Protein AF-A0A136L0U4-F1 (afdb_monomer_lite)

Secondary structure (DSSP, 8-state):
--------------------------PPPEEEEEEEE-SS-EEPSSSS--EEEEEESSTTSPPEEE-SPPBT----TTEEEEEEEEEEE-SSPPTTS-SEEEEEEEEEEEEE--SS-TTGGGT---S-EEEEEEEEEEE--SS--SS-PPEEEEEETTSPPEEE-GGGEET--PPTTEEEEEEEEEEE----S-TTS-SEEEEEEEEEEEEES--

pLDDT: mean 81.37, std 16.45, range [36.72, 97.94]

Radius of gyration: 27.9 Å; chains: 1; bounding box: 104×41×73 Å

Sequence (215 aa):
MKSVLRIVLGLAALVFVLPVAAQDGDVPNKETLILYVAPDMVDCTGVIPQTCLQIRFSPEGEWQRHPENIRNFEHVPGFNYALLVEKIQRNPIAADRASFFYQLISVLEAAPATEDSSYYDLFTPSGEFSLVHIAAETQVCQDGFTPELDCLLLTIGDAEPVPINPARITNFAYVPGSAYTLVVERENLTAGNVADVPSFIYQLIHIVSETTAGV

Foldseek 3Di:
DDDDDDDDDDPPPPPPPDPPPPPPPPPWDKDKAKKKWDQDWDFDDDPDTDTFIWIARAPPGDTDGHRDDAAPDDHDHQKIWIFTWIWTADVVQDPPDDRTGIHTLDTLDIDGDDVDSCVCVVQGDVNDKFWKKWALDFAFDPLPDPPGDTFTFIDTDPDGTDTDDPVLEPPDDDDHSKMWTFIWHKAADPPPPDPSDDRIGIYTRDTSDIGHDDD

Structure (mmCIF, N/CA/C/O backbone):
data_AF-A0A136L0U4-F1
#
_entry.id   AF-A0A136L0U4-F1
#
loop_
_atom_site.group_PDB
_atom_site.id
_atom_site.type_symbol
_atom_site.label_atom_id
_atom_site.label_alt_id
_atom_site.label_comp_id
_atom_site.label_asym_id
_atom_site.label_entity_id
_atom_site.label_seq_id
_atom_site.pdbx_PDB_ins_code
_atom_site.Cartn_x
_atom_site.Cartn_y
_atom_site.Cartn_z
_atom_site.occupancy
_atom_site.B_iso_or_equiv
_atom_site.auth_seq_id
_atom_site.auth_comp_id
_atom_site.auth_asym_id
_atom_site.auth_atom_id
_atom_site.pdbx_PDB_model_num
ATOM 1 N N . MET A 1 1 ? 79.886 19.053 48.701 1.00 42.66 1 MET A N 1
ATOM 2 C CA . MET A 1 1 ? 79.286 19.396 47.391 1.00 42.66 1 MET A CA 1
ATOM 3 C C . MET A 1 1 ? 78.882 18.105 46.688 1.00 42.66 1 MET A C 1
ATOM 5 O O . MET A 1 1 ? 79.700 17.197 46.669 1.00 42.66 1 MET A O 1
ATOM 9 N N . LYS A 1 2 ? 77.672 18.089 46.098 1.00 36.72 2 LYS A N 1
ATOM 10 C CA . LYS A 1 2 ? 77.000 17.043 45.285 1.00 36.72 2 LYS A CA 1
ATOM 11 C C . LYS A 1 2 ? 75.983 16.150 46.023 1.00 36.72 2 LYS A C 1
ATOM 13 O O . LYS A 1 2 ? 76.306 15.116 46.592 1.00 36.72 2 LYS A O 1
ATOM 18 N N . SER A 1 3 ? 74.742 16.636 45.965 1.00 41.97 3 SER A N 1
ATOM 19 C CA . SER A 1 3 ? 73.461 16.021 46.317 1.00 41.97 3 SER A CA 1
ATOM 20 C C . SER A 1 3 ? 73.145 14.772 45.493 1.00 41.97 3 SER A C 1
ATOM 22 O O . SER A 1 3 ? 73.486 14.724 44.314 1.00 41.97 3 SER A O 1
ATOM 24 N N . VAL A 1 4 ? 72.365 13.844 46.055 1.00 51.12 4 VAL A N 1
ATOM 25 C CA . VAL A 1 4 ? 71.542 12.921 45.256 1.00 51.12 4 VAL A CA 1
ATOM 26 C C . VAL A 1 4 ? 70.143 12.862 45.871 1.00 51.12 4 VAL A C 1
ATOM 28 O O . VAL A 1 4 ? 69.868 12.115 46.806 1.00 51.12 4 VAL A O 1
ATOM 31 N N . LEU A 1 5 ? 69.281 13.738 45.358 1.00 43.12 5 LEU A N 1
ATOM 32 C CA . LEU A 1 5 ? 67.851 13.816 45.636 1.00 43.12 5 LEU A CA 1
ATOM 33 C C . LEU A 1 5 ? 67.152 12.701 44.843 1.00 43.12 5 LEU A C 1
ATOM 35 O O . LEU A 1 5 ? 67.241 12.667 43.617 1.00 43.12 5 LEU A O 1
ATOM 39 N N . ARG A 1 6 ? 66.489 11.767 45.532 1.00 48.81 6 ARG A N 1
ATOM 40 C CA . ARG A 1 6 ? 65.699 10.701 44.899 1.00 48.81 6 ARG A CA 1
ATOM 41 C C . ARG A 1 6 ? 64.363 11.280 44.436 1.00 48.81 6 ARG A C 1
ATOM 43 O O . ARG A 1 6 ? 63.470 11.487 45.249 1.00 48.81 6 ARG A O 1
ATOM 50 N N . ILE A 1 7 ? 64.245 11.555 43.141 1.00 53.34 7 ILE A N 1
ATOM 51 C CA . ILE A 1 7 ? 62.987 11.948 42.503 1.00 53.34 7 ILE A CA 1
ATOM 52 C C . ILE A 1 7 ? 62.275 10.662 42.071 1.00 53.34 7 ILE A C 1
ATOM 54 O O . ILE A 1 7 ? 62.747 9.952 41.186 1.00 53.34 7 ILE A O 1
ATOM 58 N N . VAL A 1 8 ? 61.152 10.352 42.715 1.00 54.31 8 VAL A N 1
ATOM 59 C CA . VAL A 1 8 ? 60.213 9.326 42.249 1.00 54.31 8 VAL A CA 1
ATOM 60 C C . VAL A 1 8 ? 59.336 9.988 41.186 1.00 54.31 8 VAL A C 1
ATOM 62 O O . VAL A 1 8 ? 58.467 10.792 41.511 1.00 54.31 8 VAL A O 1
ATOM 65 N N . LEU A 1 9 ? 59.607 9.705 39.909 1.00 47.03 9 LEU A N 1
ATOM 66 C CA . LEU A 1 9 ? 58.739 10.099 38.797 1.00 47.03 9 LEU A CA 1
ATOM 67 C C . LEU A 1 9 ? 57.474 9.225 38.843 1.00 47.03 9 LEU A C 1
ATOM 69 O O . LEU A 1 9 ? 57.508 8.054 38.471 1.00 47.03 9 LEU A O 1
ATOM 73 N N . GLY A 1 10 ? 56.361 9.783 39.318 1.00 51.59 10 GLY A N 1
ATOM 74 C CA . GLY A 1 10 ? 55.044 9.174 39.155 1.00 51.59 10 GLY A CA 1
ATOM 75 C C . GLY A 1 10 ? 54.580 9.328 37.707 1.00 51.59 10 GLY A C 1
ATOM 76 O O . GLY A 1 10 ? 54.311 10.443 37.265 1.00 51.59 10 GLY A O 1
ATOM 77 N N . LEU A 1 11 ? 54.496 8.222 36.964 1.00 54.88 11 LEU A N 1
ATOM 78 C CA . LEU A 1 11 ? 53.826 8.177 35.664 1.00 54.88 11 LEU A CA 1
ATOM 79 C C . LEU A 1 11 ? 52.312 8.314 35.899 1.00 54.88 11 LEU A C 1
ATOM 81 O O . LEU A 1 11 ? 51.631 7.338 36.209 1.00 54.88 11 LEU A O 1
ATOM 85 N N . ALA A 1 12 ? 51.773 9.525 35.776 1.00 58.97 12 ALA A N 1
ATOM 86 C CA . ALA A 1 12 ? 50.335 9.718 35.635 1.00 58.97 12 ALA A CA 1
ATOM 87 C C . ALA A 1 12 ? 49.956 9.378 34.185 1.00 58.97 12 ALA A C 1
ATOM 89 O O . ALA A 1 12 ? 50.160 10.181 33.276 1.00 58.97 12 ALA A O 1
ATOM 90 N N . ALA A 1 13 ? 49.465 8.158 33.955 1.00 60.16 13 ALA A N 1
ATOM 91 C CA . ALA A 1 13 ? 48.902 7.765 32.669 1.00 60.16 13 ALA A CA 1
ATOM 92 C C . ALA A 1 13 ? 47.599 8.550 32.444 1.00 60.16 13 ALA A C 1
ATOM 94 O O . ALA A 1 13 ? 46.563 8.245 33.033 1.00 60.16 13 ALA A O 1
ATOM 95 N N . LEU A 1 14 ? 47.670 9.599 31.624 1.00 56.53 14 LEU A N 1
ATOM 96 C CA . LEU A 1 14 ? 46.511 10.367 31.186 1.00 56.53 14 LEU A CA 1
ATOM 97 C C . LEU A 1 14 ? 45.725 9.498 30.191 1.00 56.53 14 LEU A C 1
ATOM 99 O O . LEU A 1 14 ? 46.040 9.455 29.003 1.00 56.53 14 LEU A O 1
ATOM 103 N N . VAL A 1 15 ? 44.743 8.744 30.685 1.00 61.88 15 VAL A N 1
ATOM 104 C CA . VAL A 1 15 ? 43.803 8.005 29.836 1.00 61.88 15 VAL A CA 1
ATOM 105 C C . VAL A 1 15 ? 42.934 9.036 29.118 1.00 61.88 15 VAL A C 1
ATOM 107 O O . VAL A 1 15 ? 41.982 9.568 29.683 1.00 61.88 15 VAL A O 1
ATOM 110 N N . PHE A 1 16 ? 43.301 9.361 27.878 1.00 57.06 16 PHE A N 1
ATOM 111 C CA . PHE A 1 16 ? 42.462 10.137 26.973 1.00 57.06 16 PHE A CA 1
ATOM 112 C C . PHE A 1 16 ? 41.278 9.250 26.579 1.00 57.06 16 PHE A C 1
ATOM 114 O O . PHE A 1 16 ? 41.379 8.409 25.687 1.00 57.06 16 PHE A O 1
ATOM 121 N N . VAL A 1 17 ? 40.164 9.389 27.296 1.00 63.19 17 VAL A N 1
ATOM 122 C CA . VAL A 1 17 ? 38.885 8.815 26.878 1.00 63.19 17 VAL A CA 1
ATOM 123 C C . VAL A 1 17 ? 38.454 9.611 25.649 1.00 63.19 17 VAL A C 1
ATOM 125 O O . VAL A 1 17 ? 37.947 10.724 25.771 1.00 63.19 17 VAL A O 1
ATOM 128 N N . LEU A 1 18 ? 38.738 9.087 24.455 1.00 57.59 18 LEU A N 1
ATOM 129 C CA . LEU A 1 18 ? 38.170 9.630 23.226 1.00 57.59 18 LEU A CA 1
ATOM 130 C C . LEU A 1 18 ? 36.645 9.513 23.349 1.00 57.59 18 LEU A C 1
ATOM 132 O O . LEU A 1 18 ? 36.160 8.403 23.594 1.00 57.59 18 LEU A O 1
ATOM 136 N N . PRO A 1 19 ? 35.877 10.605 23.202 1.00 56.16 19 PRO A N 1
ATOM 137 C CA . PRO A 1 19 ? 34.446 10.468 23.030 1.00 56.16 19 PRO A CA 1
ATOM 138 C C . PRO A 1 19 ? 34.242 9.688 21.732 1.00 56.16 19 PRO A C 1
ATOM 140 O O . PRO A 1 19 ? 34.567 10.166 20.644 1.00 56.16 19 PRO A O 1
ATOM 143 N N . VAL A 1 20 ? 33.757 8.453 21.853 1.00 61.38 20 VAL A N 1
ATOM 144 C CA . VAL A 1 20 ? 33.175 7.741 20.722 1.00 61.38 20 VAL A CA 1
ATOM 145 C C . VAL A 1 20 ? 31.968 8.580 20.331 1.00 61.38 20 VAL A C 1
ATOM 147 O O . VAL A 1 20 ? 30.966 8.590 21.041 1.00 61.38 20 VAL A O 1
ATOM 150 N N . ALA A 1 21 ? 32.095 9.354 19.253 1.00 58.88 21 ALA A N 1
ATOM 151 C CA . ALA A 1 21 ? 30.932 9.905 18.589 1.00 58.88 21 ALA A CA 1
ATOM 152 C C . ALA A 1 21 ? 30.072 8.700 18.208 1.00 58.88 21 ALA A C 1
ATOM 154 O O . ALA A 1 21 ? 30.489 7.873 17.392 1.00 58.88 21 ALA A O 1
ATOM 155 N N . ALA A 1 22 ? 28.926 8.555 18.871 1.00 56.97 22 ALA A N 1
ATOM 156 C CA . ALA A 1 22 ? 27.878 7.680 18.391 1.00 56.97 22 ALA A CA 1
ATOM 157 C C . ALA A 1 22 ? 27.604 8.125 16.952 1.00 56.97 22 ALA A C 1
ATOM 159 O O . ALA A 1 22 ? 27.234 9.273 16.714 1.00 56.97 22 ALA A O 1
ATOM 160 N N . GLN A 1 23 ? 27.916 7.262 15.987 1.00 44.50 23 GLN A N 1
ATOM 161 C CA . GLN A 1 23 ? 27.408 7.443 14.640 1.00 44.50 23 GLN A CA 1
ATOM 162 C C . GLN A 1 23 ? 25.910 7.216 14.789 1.00 44.50 23 GLN A C 1
ATOM 164 O O . GLN A 1 23 ? 25.492 6.071 14.964 1.00 44.50 23 GLN A O 1
ATOM 169 N N . ASP A 1 24 ? 25.136 8.303 14.842 1.00 48.31 24 ASP A N 1
ATOM 170 C CA . ASP A 1 24 ? 23.698 8.227 14.617 1.00 48.31 24 ASP A CA 1
ATOM 171 C C . ASP A 1 24 ? 23.536 7.429 13.329 1.00 48.31 24 ASP A C 1
ATOM 173 O O . ASP A 1 24 ? 24.045 7.814 12.272 1.00 48.31 24 ASP A O 1
ATOM 177 N N . GLY A 1 25 ? 22.962 6.235 13.461 1.00 48.00 25 GLY A N 1
ATOM 178 C CA . GLY A 1 25 ? 22.690 5.385 12.323 1.00 48.00 25 GLY A CA 1
ATOM 179 C C . GLY A 1 25 ? 21.801 6.179 11.385 1.00 48.00 25 GLY A C 1
ATOM 180 O O . GLY A 1 25 ? 20.691 6.539 11.759 1.00 48.00 25 GLY A O 1
ATOM 181 N N . ASP A 1 26 ? 22.326 6.482 10.203 1.00 53.41 26 ASP A N 1
ATOM 182 C CA . ASP A 1 26 ? 21.611 7.106 9.098 1.00 53.41 26 ASP A CA 1
ATOM 183 C C . ASP A 1 26 ? 20.423 6.196 8.753 1.00 53.41 26 ASP A C 1
ATOM 185 O O . ASP A 1 26 ? 20.572 5.195 8.044 1.00 53.41 26 ASP A O 1
ATOM 189 N N . VAL A 1 27 ? 19.266 6.450 9.375 1.00 56.78 27 VAL A N 1
ATOM 190 C CA . VAL A 1 27 ? 18.033 5.724 9.077 1.00 56.78 27 VAL A CA 1
ATOM 191 C C . VAL A 1 27 ? 17.719 6.063 7.626 1.00 56.78 27 VAL A C 1
ATOM 193 O O . VAL A 1 27 ? 17.532 7.243 7.321 1.00 56.78 27 VAL A O 1
ATOM 196 N N . PRO A 1 28 ? 17.691 5.078 6.709 1.00 59.03 28 PRO A N 1
ATOM 197 C CA . PRO A 1 28 ? 17.406 5.360 5.314 1.00 59.03 28 PRO A CA 1
ATOM 198 C C . PRO A 1 28 ? 16.077 6.100 5.241 1.00 59.03 28 PRO A C 1
ATOM 200 O O . PRO A 1 28 ? 15.073 5.594 5.744 1.00 59.03 28 PRO A O 1
ATOM 203 N N . ASN A 1 29 ? 16.075 7.288 4.634 1.00 67.75 29 ASN A N 1
ATOM 204 C CA . ASN A 1 29 ? 14.830 7.975 4.330 1.00 67.75 29 ASN A CA 1
ATOM 205 C C . ASN A 1 29 ? 13.980 7.027 3.469 1.00 67.75 29 ASN A C 1
ATOM 207 O O . ASN A 1 29 ? 14.427 6.571 2.408 1.00 67.75 29 ASN A O 1
ATOM 211 N N . LYS A 1 30 ? 12.812 6.673 3.997 1.00 82.06 30 LYS A N 1
ATOM 212 C CA . LYS A 1 30 ? 11.876 5.706 3.439 1.00 82.06 30 LYS A CA 1
ATOM 213 C C . LYS A 1 30 ? 10.607 6.453 3.082 1.00 82.06 30 LYS A C 1
ATOM 215 O O . LYS A 1 30 ? 9.990 7.090 3.930 1.00 82.06 30 LYS A O 1
ATOM 220 N N . GLU A 1 31 ? 10.233 6.365 1.818 1.00 89.69 31 GLU A N 1
ATOM 221 C CA . GLU A 1 31 ? 9.023 6.982 1.285 1.00 89.69 31 GLU A CA 1
ATOM 222 C C . GLU A 1 31 ? 8.113 5.872 0.760 1.00 89.69 31 GLU A C 1
ATOM 224 O O . GLU A 1 31 ? 8.542 5.053 -0.054 1.00 89.69 31 GLU A O 1
ATOM 229 N N . THR A 1 32 ? 6.867 5.826 1.229 1.00 91.31 32 THR A N 1
ATOM 230 C CA . THR A 1 32 ? 5.862 4.887 0.712 1.00 91.31 32 THR A CA 1
ATOM 231 C C . THR A 1 32 ? 5.065 5.560 -0.398 1.00 91.31 32 THR A C 1
ATOM 233 O O . THR A 1 32 ? 4.588 6.676 -0.216 1.00 91.31 32 THR A O 1
ATOM 236 N N . LEU A 1 33 ? 4.908 4.891 -1.540 1.00 92.19 33 LEU A N 1
ATOM 237 C CA . LEU A 1 33 ? 4.179 5.410 -2.703 1.00 92.19 33 LEU A CA 1
ATOM 238 C C . LEU A 1 33 ? 3.473 4.290 -3.474 1.00 92.19 33 LEU A C 1
ATOM 240 O O . LEU A 1 33 ? 3.838 3.118 -3.355 1.00 92.19 33 LEU A O 1
ATOM 244 N N . ILE A 1 34 ? 2.476 4.660 -4.280 1.00 92.19 34 ILE A N 1
ATOM 245 C CA . ILE A 1 34 ? 1.852 3.749 -5.245 1.00 92.19 34 ILE A CA 1
ATOM 246 C C . ILE A 1 34 ? 2.599 3.862 -6.569 1.00 92.19 34 ILE A C 1
ATOM 248 O O . ILE A 1 34 ? 2.781 4.953 -7.110 1.00 92.19 34 ILE A O 1
ATOM 252 N N . LEU A 1 35 ? 3.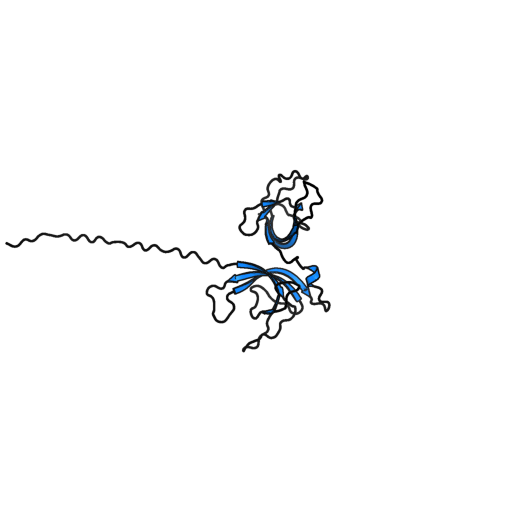037 2.718 -7.084 1.00 93.94 35 LEU A N 1
ATOM 253 C CA . LEU A 1 35 ? 3.704 2.597 -8.365 1.00 93.94 35 LEU A CA 1
ATOM 254 C C . LEU A 1 35 ? 2.852 1.755 -9.307 1.00 93.94 35 LEU A C 1
ATOM 256 O O . LEU A 1 35 ? 2.502 0.616 -9.000 1.00 93.94 35 LEU A O 1
ATOM 260 N N . TYR A 1 36 ? 2.541 2.309 -10.470 1.00 93.50 36 TYR A N 1
ATOM 261 C CA . TYR A 1 36 ? 1.794 1.608 -11.505 1.00 93.50 36 TYR A CA 1
ATOM 262 C C . TYR A 1 36 ? 2.768 0.942 -12.468 1.00 93.50 36 TYR A C 1
ATOM 264 O O . TYR A 1 36 ? 3.727 1.590 -12.886 1.00 93.50 36 TYR A O 1
ATOM 272 N N . VAL A 1 37 ? 2.530 -0.324 -12.818 1.00 95.00 37 VAL A N 1
ATOM 273 C CA . VAL A 1 37 ? 3.389 -1.101 -13.727 1.00 95.00 37 VAL A CA 1
ATOM 274 C C . VAL A 1 37 ? 2.572 -1.602 -14.910 1.00 95.00 37 VAL A C 1
ATOM 276 O O . VAL A 1 37 ? 1.513 -2.201 -14.720 1.00 95.00 37 VAL A O 1
ATOM 279 N N . ALA A 1 38 ? 3.071 -1.345 -16.119 1.00 94.12 38 ALA A N 1
ATOM 280 C CA . ALA A 1 38 ? 2.407 -1.715 -17.365 1.00 94.12 38 ALA A CA 1
ATOM 281 C C . ALA A 1 38 ? 2.494 -3.235 -17.642 1.00 94.12 38 ALA A C 1
ATOM 283 O O . ALA A 1 38 ? 3.342 -3.929 -17.066 1.00 94.12 38 ALA A O 1
ATOM 284 N N . PRO A 1 39 ? 1.672 -3.760 -18.569 1.00 93.56 39 PRO A N 1
ATOM 285 C CA . PRO A 1 39 ? 1.589 -5.192 -18.828 1.00 93.56 39 PRO A CA 1
ATOM 286 C C . PRO A 1 39 ? 2.756 -5.736 -19.635 1.00 93.56 39 PRO A C 1
ATOM 288 O O . PRO A 1 39 ? 3.099 -6.908 -19.490 1.00 93.56 39 PRO A O 1
ATOM 291 N N . ASP A 1 40 ? 3.395 -4.880 -20.426 1.00 92.94 40 ASP A N 1
ATOM 292 C CA . ASP A 1 40 ? 4.532 -5.241 -21.253 1.00 92.94 40 ASP A CA 1
ATOM 293 C C . ASP A 1 40 ? 5.804 -4.563 -20.751 1.00 92.94 40 ASP A C 1
ATOM 295 O O . ASP A 1 40 ? 5.817 -3.385 -20.371 1.00 92.94 40 ASP A O 1
ATOM 299 N N . MET A 1 41 ? 6.903 -5.311 -20.798 1.00 93.81 41 MET A N 1
ATOM 300 C CA . MET A 1 41 ? 8.241 -4.748 -20.666 1.00 93.81 41 MET A CA 1
ATOM 301 C C . MET A 1 41 ? 8.704 -4.208 -22.024 1.00 93.81 41 MET A C 1
ATOM 303 O O . MET A 1 41 ? 8.346 -4.743 -23.071 1.00 93.81 41 MET A O 1
ATOM 307 N N . VAL A 1 42 ? 9.534 -3.168 -22.016 1.00 94.12 42 VAL A N 1
ATOM 308 C CA . VAL A 1 42 ? 10.078 -2.548 -23.240 1.00 94.12 42 VAL A CA 1
ATOM 309 C C . VAL A 1 42 ? 11.589 -2.612 -23.254 1.00 94.12 42 VAL A C 1
ATOM 311 O O . VAL A 1 42 ? 12.209 -2.689 -22.200 1.00 94.12 42 VAL A O 1
ATOM 314 N N . ASP A 1 43 ? 12.209 -2.504 -24.424 1.00 93.81 43 ASP A N 1
ATOM 315 C CA . ASP A 1 43 ? 13.663 -2.387 -24.494 1.00 93.81 43 ASP A CA 1
ATOM 316 C C . ASP A 1 43 ? 14.155 -1.166 -23.699 1.00 93.81 43 ASP A C 1
ATOM 318 O O . ASP A 1 43 ? 13.669 -0.034 -23.853 1.00 93.81 43 ASP A O 1
ATOM 322 N N . CYS A 1 44 ? 15.133 -1.400 -22.824 1.00 88.31 44 CYS A N 1
ATOM 323 C CA . CYS A 1 44 ? 15.814 -0.333 -22.108 1.00 88.31 44 CYS A CA 1
ATOM 324 C C . CYS A 1 44 ? 16.727 0.470 -23.039 1.00 88.31 44 CYS A C 1
ATOM 326 O O . CYS A 1 44 ? 17.310 -0.046 -23.991 1.00 88.31 44 CYS A O 1
ATOM 328 N N . THR A 1 45 ? 16.960 1.733 -22.689 1.00 83.00 45 THR A N 1
ATOM 329 C CA . THR A 1 45 ? 18.051 2.518 -23.274 1.00 83.00 45 THR A CA 1
ATOM 330 C C . THR A 1 45 ? 19.369 2.160 -22.587 1.00 83.00 45 THR A C 1
ATOM 332 O O . THR A 1 45 ? 19.462 2.262 -21.365 1.00 83.00 45 THR A O 1
ATOM 335 N N . GLY A 1 46 ? 20.405 1.788 -23.338 1.00 76.62 46 GLY A N 1
ATOM 336 C CA . GLY A 1 46 ? 21.722 1.507 -22.766 1.00 76.62 46 GLY A CA 1
ATOM 337 C C . GLY A 1 46 ? 22.632 0.710 -23.693 1.00 76.62 46 GLY A C 1
ATOM 338 O O . GLY A 1 46 ? 22.275 0.396 -24.823 1.00 76.62 46 GLY A O 1
ATOM 339 N N . VAL A 1 47 ? 23.831 0.394 -23.198 1.00 72.44 47 VAL A N 1
ATOM 340 C CA . VAL A 1 47 ? 24.836 -0.390 -23.943 1.00 72.44 47 VAL A CA 1
ATOM 341 C C . VAL A 1 47 ? 24.531 -1.890 -23.890 1.00 72.44 47 VAL A C 1
ATOM 343 O O . VAL A 1 47 ? 24.906 -2.629 -24.796 1.00 72.44 47 VAL A O 1
ATOM 346 N N . ILE A 1 48 ? 23.850 -2.343 -22.834 1.00 80.25 48 ILE A N 1
ATOM 347 C CA . ILE A 1 48 ? 23.520 -3.753 -22.620 1.00 80.25 48 ILE A CA 1
ATOM 348 C C . ILE A 1 48 ? 22.058 -3.988 -23.022 1.00 80.25 48 ILE A C 1
ATOM 350 O O . ILE A 1 48 ? 21.183 -3.344 -22.433 1.00 80.25 48 ILE A O 1
ATOM 354 N N . PRO A 1 49 ? 21.785 -4.903 -23.976 1.00 85.19 49 PRO A N 1
ATOM 355 C CA . PRO A 1 49 ? 20.426 -5.317 -24.310 1.00 85.19 49 PRO A CA 1
ATOM 356 C C . PRO A 1 49 ? 19.726 -5.922 -23.091 1.00 85.19 49 PRO A C 1
ATOM 358 O O . PRO A 1 49 ? 20.211 -6.896 -22.515 1.00 85.19 49 PRO A O 1
ATOM 361 N N . GLN A 1 50 ? 18.603 -5.328 -22.697 1.00 90.88 50 GLN A N 1
ATOM 362 C CA . GLN A 1 50 ? 17.762 -5.781 -21.590 1.00 90.88 50 GLN A CA 1
ATOM 363 C C . GLN A 1 50 ? 16.359 -5.163 -21.713 1.00 90.88 50 GLN A C 1
ATOM 365 O O . GLN A 1 50 ? 16.192 -4.117 -22.348 1.00 90.88 50 GLN A O 1
ATOM 370 N N . THR A 1 51 ? 15.374 -5.778 -21.063 1.00 93.12 51 THR A N 1
ATOM 371 C CA . THR A 1 51 ? 14.002 -5.269 -20.971 1.00 93.12 51 THR A CA 1
ATOM 372 C C . THR A 1 51 ? 13.774 -4.530 -19.650 1.00 93.12 51 THR A C 1
ATOM 374 O O . THR A 1 51 ? 14.196 -4.982 -18.590 1.00 93.12 51 THR A O 1
ATOM 377 N N . CYS A 1 52 ? 13.089 -3.394 -19.723 1.00 94.62 52 CYS A N 1
ATOM 378 C CA . CYS A 1 52 ? 12.732 -2.495 -18.632 1.00 94.62 52 CYS A CA 1
ATOM 379 C C . CYS A 1 52 ? 11.268 -2.686 -18.257 1.00 94.62 52 CYS A C 1
ATOM 381 O O . CYS A 1 52 ? 10.410 -2.816 -19.136 1.00 94.62 52 CYS A O 1
ATOM 383 N N . LEU A 1 53 ? 10.969 -2.566 -16.964 1.00 96.50 53 LEU A N 1
ATOM 384 C CA . LEU A 1 53 ? 9.604 -2.283 -16.539 1.00 96.50 53 LEU A CA 1
ATOM 385 C C . LEU A 1 53 ? 9.186 -0.909 -17.075 1.00 96.50 53 LEU A C 1
ATOM 387 O O . LEU A 1 53 ? 10.008 -0.001 -17.218 1.00 96.50 53 LEU A O 1
ATOM 391 N N . GLN A 1 54 ? 7.899 -0.746 -17.345 1.00 95.44 54 GLN A N 1
ATOM 392 C CA . GLN A 1 54 ? 7.300 0.561 -17.577 1.00 95.44 54 GLN A CA 1
ATOM 393 C C . GLN A 1 54 ? 6.542 0.942 -16.314 1.00 95.44 54 GLN A C 1
ATOM 395 O O . GLN A 1 54 ? 5.654 0.201 -15.895 1.00 95.44 54 GLN A O 1
ATOM 400 N N . ILE A 1 55 ? 6.923 2.059 -15.698 1.00 95.62 55 ILE A N 1
ATOM 401 C CA . ILE A 1 55 ? 6.345 2.531 -14.440 1.00 95.62 55 ILE A CA 1
ATOM 402 C C . ILE A 1 55 ? 5.783 3.941 -14.580 1.00 95.62 55 ILE A C 1
ATOM 404 O O . ILE A 1 55 ? 6.287 4.735 -15.372 1.00 95.62 55 ILE A O 1
ATOM 408 N N . ARG A 1 56 ? 4.789 4.283 -13.769 1.00 93.38 56 ARG A N 1
ATOM 409 C CA . ARG A 1 56 ? 4.326 5.665 -13.586 1.00 93.38 56 ARG A CA 1
ATOM 410 C C . ARG A 1 56 ? 3.856 5.880 -12.153 1.00 93.38 56 ARG A C 1
ATOM 412 O O . ARG A 1 56 ? 3.547 4.925 -11.443 1.00 93.38 56 ARG A O 1
ATOM 419 N N . PHE A 1 57 ? 3.821 7.139 -11.737 1.00 91.06 57 PHE A N 1
ATOM 420 C CA . PHE A 1 57 ? 3.546 7.536 -10.350 1.00 91.06 57 PHE A CA 1
ATOM 421 C C . PHE A 1 57 ? 2.099 7.984 -10.116 1.00 91.06 57 PHE A C 1
ATOM 423 O O . PHE A 1 57 ? 1.692 8.195 -8.981 1.00 91.06 57 PHE A O 1
ATOM 430 N N . SER A 1 58 ? 1.316 8.125 -11.184 1.00 87.19 58 SER A N 1
ATOM 431 C CA . SER A 1 58 ? -0.110 8.434 -11.128 1.00 87.19 58 SER A CA 1
ATOM 432 C C . SER A 1 58 ? -0.847 7.764 -12.295 1.00 87.19 58 SER A C 1
ATOM 434 O O . SER A 1 58 ? -0.212 7.460 -13.312 1.00 87.19 58 SER A O 1
ATOM 436 N N . PRO A 1 59 ? -2.172 7.557 -12.189 1.00 82.50 59 PRO A N 1
ATOM 437 C CA . PRO A 1 59 ? -2.995 7.008 -13.272 1.00 82.50 59 PRO A CA 1
ATOM 438 C C . PRO A 1 59 ? -2.995 7.841 -14.557 1.00 82.50 59 PRO A C 1
ATOM 440 O O . PRO A 1 59 ? -3.164 7.293 -15.639 1.00 82.50 59 PRO A O 1
ATOM 443 N N . GLU A 1 60 ? -2.736 9.142 -14.454 1.00 83.50 60 GLU A N 1
ATOM 444 C CA . GLU A 1 60 ? -2.628 10.057 -15.602 1.00 83.50 60 GLU A CA 1
ATOM 445 C C . GLU A 1 60 ? -1.173 10.422 -15.929 1.00 83.5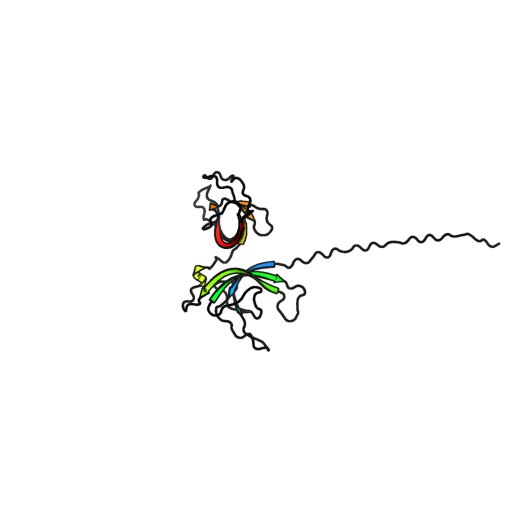0 60 GLU A C 1
ATOM 447 O O . GLU A 1 60 ? -0.893 11.298 -16.744 1.00 83.50 60 GLU A O 1
ATOM 452 N N . GLY A 1 61 ? -0.217 9.795 -15.241 1.00 87.00 61 GLY A N 1
ATOM 453 C CA . GLY A 1 61 ? 1.200 10.070 -15.407 1.00 87.00 61 GLY A CA 1
ATOM 454 C C . GLY A 1 61 ? 1.779 9.427 -16.663 1.00 87.00 61 GLY A C 1
ATOM 455 O O . GLY A 1 61 ? 1.333 8.372 -17.118 1.00 87.00 61 GLY A O 1
ATOM 456 N N . GLU A 1 62 ? 2.847 10.035 -17.171 1.00 91.69 62 GLU A N 1
ATOM 457 C CA . GLU A 1 62 ? 3.629 9.494 -18.281 1.00 91.69 62 GLU A CA 1
ATOM 458 C C . GLU A 1 62 ? 4.375 8.217 -17.873 1.00 91.69 62 GLU A C 1
ATOM 460 O O . GLU A 1 62 ? 4.984 8.146 -16.797 1.00 91.69 62 GLU A O 1
ATOM 465 N N . TRP A 1 63 ? 4.378 7.227 -18.767 1.00 93.06 63 TRP A N 1
ATOM 466 C CA . TRP A 1 63 ? 5.149 5.999 -18.593 1.00 93.06 63 TRP A CA 1
ATOM 467 C C . TRP A 1 63 ? 6.653 6.269 -18.676 1.00 93.06 63 TRP A C 1
ATOM 469 O O . TRP A 1 63 ? 7.159 6.906 -19.601 1.00 93.06 63 TRP A O 1
ATOM 479 N N . GLN A 1 64 ? 7.390 5.721 -17.717 1.00 94.19 64 GLN A N 1
ATOM 480 C CA . GLN A 1 64 ? 8.838 5.824 -17.610 1.00 94.19 64 GLN A CA 1
ATOM 481 C C . GLN A 1 64 ? 9.459 4.433 -17.665 1.00 94.19 64 GLN A C 1
ATOM 483 O O . GLN A 1 64 ? 8.960 3.486 -17.060 1.00 94.19 64 GLN A O 1
ATOM 488 N N . ARG A 1 65 ? 10.590 4.304 -18.362 1.00 93.75 65 ARG A N 1
ATOM 489 C CA . ARG A 1 65 ? 11.372 3.063 -18.347 1.00 93.75 65 ARG A CA 1
ATOM 490 C C . ARG A 1 65 ? 12.097 2.945 -17.010 1.00 93.75 65 ARG A C 1
ATOM 492 O O . ARG A 1 65 ? 12.882 3.825 -16.663 1.00 93.75 65 ARG A O 1
ATOM 499 N N . HIS A 1 66 ? 11.875 1.848 -16.300 1.00 94.19 66 HIS A N 1
ATOM 500 C CA . HIS A 1 66 ? 12.571 1.505 -15.069 1.00 94.19 66 HIS A CA 1
ATOM 501 C C . HIS A 1 66 ? 13.514 0.317 -15.316 1.00 94.19 66 HIS A C 1
ATOM 503 O O . HIS A 1 66 ? 13.038 -0.796 -15.551 1.00 94.19 66 HIS A O 1
ATOM 509 N N . PRO A 1 67 ? 14.843 0.543 -15.310 1.00 90.88 67 PRO A N 1
ATOM 510 C CA . PRO A 1 67 ? 15.817 -0.503 -15.632 1.00 90.88 67 PRO A CA 1
ATOM 511 C C . PRO A 1 67 ? 16.014 -1.553 -14.540 1.00 90.88 67 PRO A C 1
ATOM 513 O O . PRO A 1 67 ? 16.444 -2.664 -14.832 1.00 90.88 67 PRO A O 1
ATOM 516 N N . GLU A 1 68 ? 15.758 -1.204 -13.280 1.00 90.44 68 GLU A N 1
ATOM 517 C CA . GLU A 1 68 ? 15.886 -2.143 -12.165 1.00 90.44 68 GLU A CA 1
ATOM 518 C C . GLU A 1 68 ? 14.558 -2.877 -11.942 1.00 90.44 68 GLU A C 1
ATOM 520 O O . GLU A 1 68 ? 13.486 -2.341 -12.209 1.00 90.44 68 GLU A O 1
ATOM 525 N N . ASN A 1 69 ? 14.609 -4.115 -11.445 1.00 93.31 69 ASN A N 1
ATOM 526 C CA . ASN A 1 69 ? 13.393 -4.762 -10.961 1.00 93.31 69 ASN A CA 1
ATOM 527 C C . ASN A 1 69 ? 12.987 -4.169 -9.601 1.00 93.31 69 ASN A C 1
ATOM 529 O O . ASN A 1 69 ? 13.842 -3.781 -8.798 1.00 93.31 69 ASN A O 1
ATOM 533 N N . ILE A 1 70 ? 11.690 -4.178 -9.307 1.00 97.69 70 ILE A N 1
ATOM 534 C CA . ILE A 1 70 ? 11.171 -3.870 -7.973 1.00 97.69 70 ILE A CA 1
ATOM 535 C C . ILE A 1 70 ? 11.455 -5.085 -7.078 1.00 97.69 70 ILE A C 1
ATOM 537 O O . ILE A 1 70 ? 11.128 -6.222 -7.422 1.00 97.69 70 ILE A O 1
ATOM 541 N N . ARG A 1 71 ? 12.107 -4.889 -5.925 1.00 97.38 71 ARG A N 1
ATOM 542 C CA . ARG A 1 71 ? 12.459 -6.017 -5.044 1.00 97.38 71 ARG A CA 1
ATOM 543 C C . ARG A 1 71 ? 11.200 -6.698 -4.518 1.00 97.38 71 ARG A C 1
ATOM 545 O O . ARG A 1 71 ? 10.265 -6.013 -4.119 1.00 97.38 71 ARG A O 1
ATOM 552 N N . ASN A 1 72 ? 11.226 -8.028 -4.450 1.00 97.56 72 ASN A N 1
ATOM 553 C CA . ASN A 1 72 ? 10.099 -8.883 -4.052 1.00 97.56 72 ASN A CA 1
ATOM 554 C C . ASN A 1 72 ? 8.877 -8.810 -4.986 1.00 97.56 72 ASN A C 1
ATOM 556 O O . ASN A 1 72 ? 7.820 -9.313 -4.626 1.00 97.56 72 ASN A O 1
ATOM 560 N N . PHE A 1 73 ? 9.019 -8.216 -6.172 1.00 97.81 73 PHE A N 1
ATOM 561 C CA . PHE A 1 73 ? 7.993 -8.215 -7.207 1.00 97.81 73 PHE A CA 1
ATOM 562 C C . PHE A 1 73 ? 8.424 -9.095 -8.384 1.00 97.81 73 PHE A C 1
ATOM 564 O O . PHE A 1 73 ? 9.555 -9.000 -8.873 1.00 97.81 73 PHE A O 1
ATOM 571 N N . GLU A 1 74 ? 7.504 -9.943 -8.833 1.00 96.56 74 GLU A N 1
ATOM 572 C CA . GLU A 1 74 ? 7.636 -10.758 -10.035 1.00 96.56 74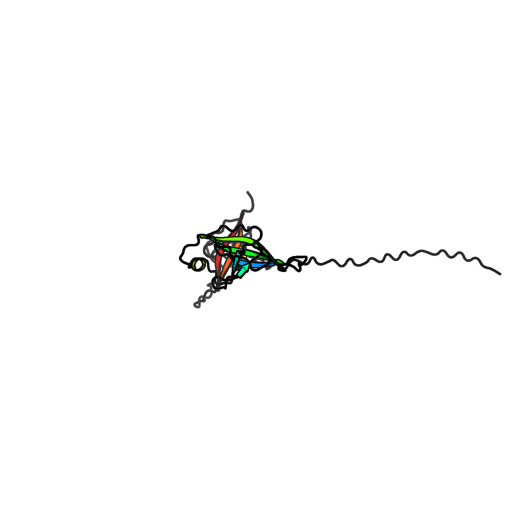 GLU A CA 1
ATOM 573 C C . GLU A 1 74 ? 6.578 -10.298 -11.039 1.00 96.56 74 GLU A C 1
ATOM 575 O O . GLU A 1 74 ? 5.377 -10.399 -10.786 1.00 96.56 74 GLU A O 1
ATOM 580 N N . HIS A 1 75 ? 7.033 -9.736 -12.158 1.00 96.00 75 HIS A N 1
ATOM 581 C CA . HIS A 1 75 ? 6.148 -9.262 -13.218 1.00 96.00 75 HIS A CA 1
ATOM 582 C C . HIS A 1 75 ? 5.630 -10.442 -14.039 1.00 96.00 75 HIS A C 1
ATOM 584 O O . HIS A 1 75 ? 6.416 -11.272 -14.500 1.00 96.00 75 HIS A O 1
ATOM 590 N N . VAL A 1 76 ? 4.314 -10.494 -14.242 1.00 95.81 76 VAL A N 1
ATOM 591 C CA . VAL A 1 76 ? 3.682 -11.430 -15.173 1.00 95.81 76 VAL A CA 1
ATOM 592 C C . VAL A 1 76 ? 3.262 -10.648 -16.420 1.00 95.81 76 VAL A C 1
ATOM 594 O O . VAL A 1 76 ? 2.443 -9.732 -16.310 1.00 95.81 76 VAL A O 1
ATOM 597 N N . PRO A 1 77 ? 3.786 -10.994 -17.611 1.00 94.06 77 PRO A N 1
ATOM 598 C CA . PRO A 1 77 ? 3.390 -10.345 -18.853 1.00 94.06 77 PRO A CA 1
ATOM 599 C C . PRO A 1 77 ? 1.879 -10.388 -19.080 1.00 94.06 77 PRO A C 1
ATOM 601 O O . PRO A 1 77 ? 1.227 -11.401 -18.816 1.00 94.06 77 PRO A O 1
ATOM 604 N N . GLY A 1 78 ? 1.333 -9.291 -19.600 1.00 93.31 78 GLY A N 1
ATOM 605 C CA . GLY A 1 78 ? -0.099 -9.159 -19.852 1.00 93.31 78 GLY A CA 1
ATOM 606 C C . GLY A 1 78 ? -0.922 -8.738 -18.633 1.00 93.31 78 GLY A C 1
ATOM 607 O O . GLY A 1 78 ? -2.143 -8.812 -18.712 1.00 93.31 78 GLY A O 1
ATOM 608 N N . PHE A 1 79 ? -0.304 -8.293 -17.532 1.00 93.12 79 PHE A N 1
ATOM 609 C CA . PHE A 1 79 ? -1.009 -7.764 -16.357 1.00 93.12 79 PHE A CA 1
ATOM 610 C C . PHE A 1 79 ? -0.628 -6.319 -16.041 1.00 93.12 79 PHE A C 1
ATOM 612 O O . PHE A 1 79 ? 0.548 -5.983 -15.934 1.00 93.12 79 PHE A O 1
ATOM 619 N N . ASN A 1 80 ? -1.631 -5.473 -15.825 1.00 91.62 80 ASN A N 1
ATOM 620 C CA . ASN A 1 80 ? -1.428 -4.165 -15.218 1.00 91.62 80 ASN A CA 1
ATOM 621 C C . ASN A 1 80 ? -1.390 -4.303 -13.699 1.00 91.62 80 ASN A C 1
ATOM 623 O O . ASN A 1 80 ? -2.168 -5.067 -13.125 1.00 91.62 80 ASN A O 1
ATOM 627 N N . TYR A 1 81 ? -0.537 -3.511 -13.054 1.00 93.31 81 TYR A N 1
ATOM 628 C CA . TYR A 1 81 ? -0.414 -3.505 -11.600 1.00 93.31 81 TYR A CA 1
ATOM 629 C C . TYR A 1 81 ? -0.555 -2.105 -11.012 1.00 93.31 81 TYR A C 1
ATOM 631 O O . TYR A 1 81 ? -0.104 -1.121 -11.609 1.00 93.31 81 TYR A O 1
ATOM 639 N N . ALA A 1 82 ? -1.105 -2.054 -9.800 1.00 92.94 82 ALA A N 1
ATOM 640 C CA . ALA A 1 82 ? -0.902 -0.984 -8.834 1.00 92.94 82 ALA A CA 1
ATOM 641 C C . ALA A 1 82 ? -0.202 -1.581 -7.605 1.00 92.94 82 ALA A C 1
ATOM 643 O O . ALA A 1 82 ? -0.711 -2.499 -6.958 1.00 92.94 82 ALA A O 1
ATOM 644 N N . LEU A 1 83 ? 1.002 -1.099 -7.308 1.00 95.06 83 LEU A N 1
ATOM 645 C CA . LEU A 1 83 ? 1.869 -1.645 -6.269 1.00 95.06 83 LEU A CA 1
ATOM 646 C C . LEU A 1 83 ? 2.065 -0.617 -5.165 1.00 95.06 83 LEU A C 1
ATOM 648 O O . LEU A 1 83 ? 2.474 0.507 -5.440 1.00 95.06 83 LEU A O 1
ATOM 652 N N . LEU A 1 84 ? 1.865 -1.016 -3.914 1.00 95.00 84 LEU A N 1
ATOM 653 C CA . LEU A 1 84 ? 2.367 -0.265 -2.773 1.00 95.00 84 LEU A CA 1
ATOM 654 C C . LEU A 1 84 ? 3.842 -0.618 -2.591 1.00 95.00 84 LEU A C 1
ATOM 656 O O . LEU A 1 84 ? 4.180 -1.784 -2.355 1.00 95.00 84 LEU A O 1
ATOM 660 N N . VAL A 1 85 ? 4.721 0.374 -2.704 1.00 95.94 85 VAL A N 1
ATOM 661 C CA . VAL A 1 85 ? 6.170 0.178 -2.607 1.00 95.94 85 VAL A CA 1
ATOM 662 C C . VAL A 1 85 ? 6.794 1.115 -1.583 1.00 95.94 85 VAL A C 1
ATOM 664 O O . VAL A 1 85 ? 6.342 2.241 -1.387 1.00 95.94 85 VAL A O 1
ATOM 667 N N . GLU A 1 86 ? 7.884 0.657 -0.974 1.00 95.12 86 GLU A N 1
ATOM 668 C CA . GLU A 1 86 ? 8.814 1.509 -0.243 1.00 95.12 86 GLU A CA 1
ATOM 669 C C . GLU A 1 86 ? 9.958 1.907 -1.182 1.00 95.12 86 GLU A C 1
ATOM 671 O O . GLU A 1 86 ? 10.617 1.056 -1.789 1.00 95.12 86 GLU A O 1
ATOM 676 N N . LYS A 1 87 ? 10.210 3.208 -1.304 1.00 95.06 87 LYS A N 1
ATOM 677 C CA . LYS A 1 87 ? 11.407 3.758 -1.933 1.00 95.06 87 LYS A CA 1
ATOM 678 C C . LYS A 1 87 ? 12.478 3.911 -0.866 1.00 95.06 87 LYS A C 1
ATOM 680 O O . LYS A 1 87 ? 12.329 4.695 0.068 1.00 95.06 87 LYS A O 1
ATOM 685 N N . ILE A 1 88 ? 13.562 3.161 -1.020 1.00 94.06 88 ILE A N 1
ATOM 686 C CA . ILE A 1 88 ? 14.611 3.047 -0.009 1.00 94.06 88 ILE A CA 1
ATOM 687 C C . ILE A 1 88 ? 15.904 3.633 -0.558 1.00 94.06 88 ILE A C 1
ATOM 689 O O . ILE A 1 88 ? 16.401 3.199 -1.604 1.00 94.06 88 ILE A O 1
ATOM 693 N N . GLN A 1 89 ? 16.477 4.591 0.171 1.00 92.56 89 GLN A N 1
ATOM 694 C CA . GLN A 1 89 ? 17.790 5.137 -0.147 1.00 92.56 89 GLN A CA 1
ATOM 695 C C . GLN A 1 89 ? 18.865 4.042 -0.046 1.00 92.56 89 GLN A C 1
ATOM 697 O O . GLN A 1 89 ? 18.974 3.326 0.951 1.00 92.56 89 GLN A O 1
ATOM 702 N N . ARG A 1 90 ? 19.690 3.904 -1.087 1.00 89.62 90 ARG A N 1
ATOM 703 C CA . ARG A 1 90 ? 20.865 3.029 -1.059 1.00 89.62 90 ARG A CA 1
ATOM 704 C C . ARG A 1 90 ? 21.913 3.628 -0.132 1.00 89.62 90 ARG A C 1
ATOM 706 O O . ARG A 1 90 ? 22.303 4.782 -0.296 1.00 89.62 90 ARG A O 1
ATOM 713 N N . ASN A 1 91 ? 22.439 2.799 0.759 1.00 87.00 91 ASN A N 1
ATOM 714 C CA . ASN A 1 91 ? 23.633 3.103 1.530 1.00 87.00 91 ASN A CA 1
ATOM 715 C C . ASN A 1 91 ? 24.591 1.894 1.462 1.00 87.00 91 ASN A C 1
ATOM 717 O O . ASN A 1 91 ? 24.203 0.808 1.901 1.00 87.00 91 ASN A O 1
ATOM 721 N N . PRO A 1 92 ? 25.795 2.027 0.867 1.00 86.69 92 PRO A N 1
ATOM 722 C CA . PRO A 1 92 ? 26.343 3.228 0.224 1.00 86.69 92 PRO A CA 1
ATOM 723 C C . PRO A 1 92 ? 25.664 3.559 -1.118 1.00 86.69 92 PRO A C 1
ATOM 725 O O . PRO A 1 92 ? 25.139 2.676 -1.804 1.00 86.69 92 PRO A O 1
ATOM 728 N N . ILE A 1 93 ? 25.711 4.836 -1.515 1.00 87.38 93 ILE A N 1
ATOM 729 C CA . ILE A 1 93 ? 25.279 5.276 -2.850 1.00 87.38 93 ILE A CA 1
ATOM 730 C C . ILE A 1 93 ? 26.298 4.783 -3.880 1.00 87.38 93 ILE A C 1
ATOM 732 O O . ILE A 1 93 ? 27.499 5.025 -3.754 1.00 87.38 93 ILE A O 1
ATOM 736 N N . ALA A 1 94 ? 25.813 4.101 -4.911 1.00 83.44 94 ALA A N 1
ATOM 737 C CA . ALA A 1 94 ? 26.631 3.643 -6.023 1.00 83.44 94 ALA A CA 1
ATOM 738 C C . ALA A 1 94 ? 26.613 4.683 -7.154 1.00 83.44 94 ALA A C 1
ATOM 740 O O . ALA A 1 94 ? 25.573 5.258 -7.456 1.00 83.44 94 ALA A O 1
ATOM 741 N N . ALA A 1 95 ? 27.768 4.931 -7.774 1.00 83.31 95 ALA A N 1
ATOM 742 C CA . ALA A 1 95 ? 27.908 5.951 -8.817 1.00 83.31 95 ALA A CA 1
ATOM 743 C C . ALA A 1 95 ? 27.303 5.537 -10.174 1.00 83.31 95 ALA A C 1
ATOM 745 O O . ALA A 1 95 ? 27.094 6.385 -11.036 1.00 83.31 95 ALA A O 1
ATOM 746 N N . ASP A 1 96 ? 27.057 4.240 -10.376 1.00 83.75 96 ASP A N 1
ATOM 747 C CA . ASP A 1 96 ? 26.666 3.623 -11.649 1.00 83.75 96 ASP A CA 1
ATOM 748 C C . ASP A 1 96 ? 25.159 3.334 -11.770 1.00 83.75 96 ASP A C 1
ATOM 750 O O . ASP A 1 96 ? 24.729 2.733 -12.753 1.00 83.75 96 ASP A O 1
ATOM 754 N N . ARG A 1 97 ? 24.355 3.718 -10.773 1.00 83.75 97 ARG A N 1
ATOM 755 C CA . ARG A 1 97 ? 22.919 3.406 -10.698 1.00 83.75 97 ARG A CA 1
ATOM 756 C C . ARG A 1 97 ? 22.157 4.436 -9.872 1.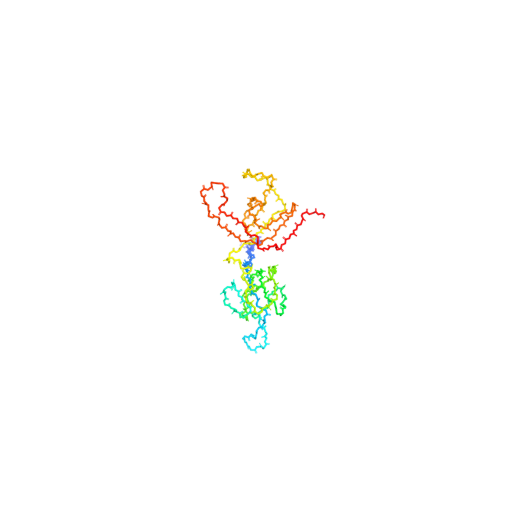00 83.75 97 ARG A C 1
ATOM 758 O O . ARG A 1 97 ? 22.748 5.355 -9.306 1.00 83.75 97 ARG A O 1
ATOM 765 N N . ALA A 1 98 ? 20.839 4.268 -9.786 1.00 87.75 98 ALA A N 1
ATOM 766 C CA . ALA A 1 98 ? 20.009 5.123 -8.952 1.00 87.75 98 ALA A CA 1
ATOM 767 C C . ALA A 1 98 ? 20.445 5.060 -7.478 1.00 87.75 98 ALA A C 1
ATOM 769 O O . ALA A 1 98 ? 20.832 4.016 -6.945 1.00 87.75 98 ALA A O 1
ATOM 770 N N . SER A 1 99 ? 20.344 6.196 -6.793 1.00 91.94 99 SER A N 1
ATOM 771 C CA . SER A 1 99 ? 20.655 6.307 -5.367 1.00 91.94 99 SER A CA 1
ATOM 772 C C . SER A 1 99 ? 19.583 5.679 -4.465 1.00 91.94 99 SER A C 1
ATOM 774 O O . SER A 1 99 ? 19.740 5.674 -3.251 1.00 91.94 99 SER A O 1
ATOM 776 N N . PHE A 1 100 ? 18.526 5.103 -5.040 1.00 93.44 100 PHE A N 1
ATOM 777 C CA . PHE A 1 100 ? 17.433 4.427 -4.348 1.00 93.44 100 PHE A CA 1
ATOM 778 C C . PHE A 1 100 ? 17.015 3.161 -5.106 1.00 93.44 100 PHE A C 1
ATOM 780 O O . PHE A 1 100 ? 17.414 2.948 -6.249 1.00 93.44 100 PHE A O 1
ATOM 787 N N . PHE A 1 101 ? 16.192 2.328 -4.476 1.00 94.38 101 PHE A N 1
ATOM 788 C CA . PHE A 1 101 ? 15.484 1.224 -5.126 1.00 94.38 101 PHE A CA 1
ATOM 789 C C . PHE A 1 101 ? 14.064 1.109 -4.565 1.00 94.38 101 PHE A C 1
ATOM 791 O O . PHE A 1 101 ? 13.794 1.595 -3.466 1.00 94.38 101 PHE A O 1
ATOM 798 N N . TYR A 1 102 ? 13.178 0.446 -5.307 1.00 97.25 102 TYR A N 1
ATOM 799 C CA . TYR A 1 102 ? 11.829 0.127 -4.842 1.00 97.25 102 TYR A CA 1
ATOM 800 C C . TYR A 1 102 ? 11.766 -1.288 -4.276 1.00 97.25 102 TYR A C 1
ATOM 802 O O . TYR A 1 102 ? 12.349 -2.223 -4.836 1.00 97.25 102 TYR A O 1
ATOM 810 N N . GLN A 1 103 ? 11.040 -1.447 -3.178 1.00 97.00 103 GLN A N 1
ATOM 811 C CA . GLN A 1 103 ? 10.708 -2.735 -2.589 1.00 97.00 103 GLN A CA 1
ATOM 812 C C . GLN A 1 103 ? 9.195 -2.861 -2.451 1.00 97.00 103 GLN A C 1
ATOM 814 O O . GLN A 1 103 ? 8.544 -1.965 -1.921 1.00 97.00 103 GLN A O 1
ATOM 819 N N . LEU A 1 104 ? 8.642 -3.971 -2.939 1.00 97.94 104 LEU A N 1
ATOM 820 C CA . LEU A 1 104 ? 7.220 -4.263 -2.834 1.00 97.94 104 LEU A CA 1
ATOM 821 C C . LEU A 1 104 ? 6.816 -4.425 -1.365 1.00 97.94 104 LEU A C 1
ATOM 823 O O . LEU A 1 104 ? 7.412 -5.232 -0.648 1.00 97.94 104 LEU A O 1
ATOM 827 N N . ILE A 1 105 ? 5.786 -3.682 -0.958 1.00 96.31 105 ILE A N 1
ATOM 828 C CA . ILE A 1 105 ? 5.056 -3.890 0.296 1.00 96.31 105 ILE A CA 1
ATOM 829 C C . ILE A 1 105 ? 3.835 -4.769 0.017 1.00 96.31 105 ILE A C 1
ATOM 831 O O . ILE A 1 105 ? 3.628 -5.773 0.692 1.00 96.31 105 ILE A O 1
ATOM 835 N N . SER A 1 106 ? 3.025 -4.399 -0.980 1.00 95.75 106 SER A N 1
ATOM 836 C CA . SER A 1 106 ? 1.794 -5.116 -1.322 1.00 95.75 106 SER A CA 1
ATOM 837 C C . SER A 1 106 ? 1.389 -4.876 -2.775 1.00 95.75 106 SER A C 1
ATOM 839 O O . SER A 1 106 ? 1.629 -3.799 -3.324 1.00 95.75 106 SER A O 1
ATOM 841 N N . VAL A 1 107 ? 0.766 -5.875 -3.397 1.00 95.31 107 VAL A N 1
ATOM 842 C CA . VAL A 1 107 ? 0.070 -5.707 -4.678 1.00 95.31 107 VAL A CA 1
ATOM 843 C C . VAL A 1 107 ? -1.333 -5.227 -4.344 1.00 95.31 107 VAL A C 1
ATOM 845 O O . VAL A 1 107 ? -2.109 -5.996 -3.788 1.00 95.31 107 VAL A O 1
ATOM 848 N N . LEU A 1 108 ? -1.636 -3.967 -4.647 1.00 92.38 108 LEU A N 1
ATOM 849 C CA . LEU A 1 108 ? -2.957 -3.408 -4.367 1.00 92.38 108 LEU A CA 1
ATOM 850 C C . LEU A 1 108 ? -3.978 -3.856 -5.409 1.00 92.38 108 LEU A C 1
ATOM 852 O O . LEU A 1 108 ? -5.136 -4.098 -5.085 1.00 92.38 108 LEU A O 1
ATOM 856 N N . GLU A 1 109 ? -3.522 -3.991 -6.653 1.00 89.19 109 GLU A N 1
ATOM 857 C CA . GLU A 1 109 ? -4.336 -4.482 -7.751 1.00 89.19 109 GLU A CA 1
ATOM 858 C C . GLU A 1 109 ? -3.465 -5.157 -8.815 1.00 89.19 109 GLU A C 1
ATOM 860 O O . GLU A 1 109 ? -2.357 -4.696 -9.119 1.00 89.19 109 GLU A O 1
ATOM 865 N N . ALA A 1 110 ? -3.986 -6.233 -9.402 1.00 91.62 110 ALA A N 1
ATOM 866 C CA . ALA A 1 110 ? -3.428 -6.889 -10.575 1.00 91.62 110 ALA A CA 1
ATOM 867 C C . ALA A 1 110 ? -4.565 -7.390 -11.469 1.00 91.62 110 ALA A C 1
ATOM 869 O O . ALA A 1 110 ? -5.384 -8.198 -11.022 1.00 91.62 110 ALA A O 1
ATOM 870 N N . ALA A 1 111 ? -4.587 -6.980 -12.736 1.00 88.00 111 ALA A N 1
ATOM 871 C CA . ALA A 1 111 ? -5.570 -7.487 -13.685 1.00 88.00 111 ALA A CA 1
ATOM 872 C C . ALA A 1 111 ? -5.006 -7.668 -15.091 1.00 88.00 111 ALA A C 1
ATOM 874 O O . ALA A 1 111 ? -4.059 -6.973 -15.477 1.00 88.00 111 ALA A O 1
ATOM 875 N N . PRO A 1 112 ? -5.599 -8.587 -15.875 1.00 89.88 112 PRO A N 1
ATOM 876 C CA . PRO A 1 112 ? -5.225 -8.780 -17.263 1.00 89.88 112 PRO A CA 1
ATOM 877 C C . PRO A 1 112 ? -5.351 -7.480 -18.060 1.00 89.88 112 PRO A C 1
ATOM 879 O O . PRO A 1 112 ? -6.327 -6.744 -17.926 1.00 89.88 112 PRO A O 1
ATOM 882 N N . ALA A 1 113 ? -4.387 -7.227 -18.936 1.00 85.19 113 ALA A N 1
ATOM 883 C CA . ALA A 1 113 ? -4.490 -6.201 -19.953 1.00 85.19 113 ALA A CA 1
ATOM 884 C C . ALA A 1 113 ? -5.575 -6.603 -20.955 1.00 85.19 113 ALA A C 1
ATOM 886 O O . ALA A 1 113 ? -5.397 -7.511 -21.767 1.00 85.19 113 ALA A O 1
ATOM 887 N N . THR A 1 114 ? -6.723 -5.943 -20.874 1.00 78.25 114 THR A N 1
ATOM 888 C CA . THR A 1 114 ? -7.742 -5.966 -21.922 1.00 78.25 114 THR A CA 1
ATOM 889 C C . THR A 1 114 ? -7.476 -4.833 -22.909 1.00 78.25 114 THR A C 1
ATOM 891 O O . THR A 1 114 ? -6.880 -3.829 -22.531 1.00 78.25 114 THR A O 1
ATOM 894 N N . GLU A 1 115 ? -7.920 -4.957 -24.164 1.00 58.91 115 GLU A N 1
ATOM 895 C CA . GLU A 1 115 ? -7.698 -3.903 -25.175 1.00 58.91 115 GLU A CA 1
ATOM 896 C C . GLU A 1 115 ? -8.342 -2.546 -24.822 1.00 58.91 115 GLU A C 1
ATOM 898 O O . GLU A 1 115 ? -7.943 -1.528 -25.383 1.00 58.91 115 GLU A O 1
ATOM 903 N N . ASP A 1 116 ? -9.28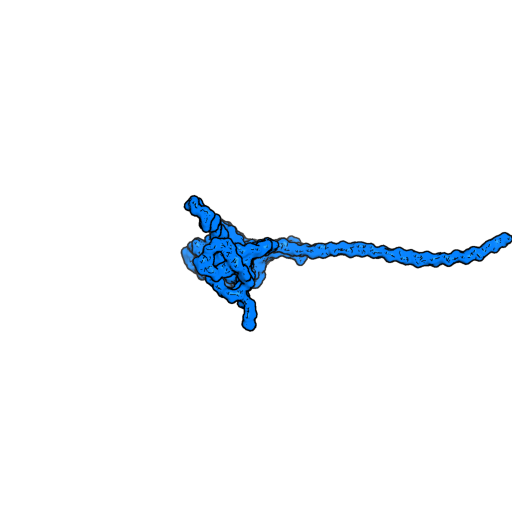0 -2.506 -23.869 1.00 59.38 116 ASP A N 1
ATOM 904 C CA . ASP A 1 116 ? -9.817 -1.259 -23.319 1.00 59.38 116 ASP A CA 1
ATOM 905 C C . ASP A 1 116 ? -8.998 -0.801 -22.099 1.00 59.38 116 ASP A C 1
ATOM 907 O O . ASP A 1 116 ? -8.939 -1.467 -21.065 1.00 59.38 116 ASP A O 1
ATOM 911 N N . SER A 1 117 ? -8.349 0.356 -22.242 1.00 54.69 117 SER A N 1
ATOM 912 C CA . SER A 1 117 ? -7.364 0.958 -21.328 1.00 54.69 117 SER A CA 1
ATOM 913 C C . SER A 1 117 ? -7.954 1.525 -20.019 1.00 54.69 117 SER A C 1
ATOM 915 O O . SER A 1 117 ? -7.255 2.232 -19.292 1.00 54.69 117 SER A O 1
ATOM 917 N N . SER A 1 118 ? -9.212 1.235 -19.680 1.00 60.03 118 SER A N 1
ATOM 918 C CA . SER A 1 118 ? -9.918 1.833 -18.531 1.00 60.03 118 SER A CA 1
ATOM 919 C C . SER A 1 118 ? -9.605 1.162 -17.185 1.00 60.03 118 SER A C 1
ATOM 921 O O . SER A 1 118 ? -10.367 1.291 -16.231 1.00 60.03 118 SER A O 1
ATOM 923 N N . TYR A 1 119 ? -8.526 0.381 -17.101 1.00 60.78 119 TYR A N 1
ATOM 924 C CA . TYR A 1 119 ? -8.211 -0.420 -15.917 1.00 60.78 119 TYR A CA 1
ATOM 925 C C . TYR A 1 119 ? -7.965 0.443 -14.673 1.00 60.78 119 TYR A C 1
ATOM 927 O O . TYR A 1 119 ? -8.515 0.175 -13.610 1.00 60.78 119 TYR A O 1
ATOM 935 N N . TYR A 1 120 ? -7.202 1.527 -14.814 1.00 58.53 120 TYR A N 1
ATOM 936 C CA . TYR A 1 120 ? -6.899 2.379 -13.671 1.00 58.53 120 TYR A CA 1
ATOM 937 C C . TYR A 1 120 ? -8.098 3.221 -13.216 1.00 58.53 120 TYR A C 1
ATOM 939 O O . TYR A 1 120 ? -8.124 3.605 -12.053 1.00 58.53 120 TYR A O 1
ATOM 947 N N . ASP A 1 121 ? -9.136 3.416 -14.036 1.00 56.59 121 ASP A N 1
ATOM 948 C CA . ASP A 1 121 ? -10.349 4.156 -13.643 1.00 56.59 121 ASP A CA 1
ATOM 949 C C . ASP A 1 121 ? -11.126 3.474 -12.502 1.00 56.59 121 ASP A C 1
ATOM 951 O O . ASP A 1 121 ? -11.895 4.128 -11.801 1.00 56.59 121 ASP A O 1
ATOM 955 N N . LEU A 1 122 ? -10.931 2.166 -12.293 1.00 55.34 122 LEU A N 1
ATOM 956 C CA . LEU A 1 122 ? -11.621 1.398 -11.250 1.00 55.34 122 LEU A CA 1
ATOM 957 C C . LEU A 1 122 ? -10.889 1.398 -9.905 1.00 55.34 122 LEU A C 1
ATOM 959 O O . LEU A 1 122 ? -11.519 1.174 -8.872 1.00 55.34 122 LEU A O 1
ATOM 963 N N . PHE A 1 123 ? -9.584 1.665 -9.916 1.00 59.16 123 PHE A N 1
ATOM 964 C CA . PHE A 1 123 ? -8.739 1.645 -8.724 1.00 59.16 123 PHE A CA 1
ATOM 965 C C . PHE A 1 123 ? -8.114 2.998 -8.396 1.00 59.16 123 PHE A C 1
ATOM 967 O O . PHE A 1 123 ? -7.484 3.096 -7.355 1.00 59.16 123 PHE A O 1
ATOM 974 N N . THR A 1 124 ? -8.281 4.037 -9.227 1.00 59.75 124 THR A N 1
ATOM 975 C CA . THR A 1 124 ? -7.653 5.358 -9.038 1.00 59.75 124 THR A CA 1
ATOM 976 C C . THR A 1 124 ? -7.985 5.920 -7.656 1.00 59.75 124 THR A C 1
ATOM 978 O O . THR A 1 124 ? -9.074 6.469 -7.473 1.00 59.75 124 THR A O 1
ATOM 981 N N . PRO A 1 125 ? -7.054 5.851 -6.684 1.00 58.53 125 PRO A N 1
ATOM 982 C CA . PRO A 1 125 ? -7.153 6.702 -5.517 1.00 58.53 125 PRO A CA 1
ATOM 983 C C . PRO A 1 125 ? -7.027 8.131 -6.048 1.00 58.53 125 PRO A C 1
ATOM 985 O O . PRO A 1 125 ? -6.290 8.361 -7.014 1.00 58.53 125 PRO A O 1
ATOM 988 N N . SER A 1 126 ? -7.667 9.112 -5.423 1.00 58.06 126 SER A N 1
ATOM 989 C CA . SER A 1 126 ? -7.559 10.536 -5.792 1.00 58.06 126 SER A CA 1
ATOM 990 C C . SER A 1 126 ? -6.117 11.089 -5.799 1.00 58.06 126 SER A C 1
ATOM 992 O O . SER A 1 126 ? -5.874 12.229 -6.196 1.00 58.06 126 SER A O 1
ATOM 994 N N . GLY A 1 127 ? -5.145 10.260 -5.413 1.00 62.50 127 GLY A N 1
ATOM 995 C CA . GLY A 1 127 ? -3.708 10.496 -5.463 1.00 62.50 127 GLY A CA 1
ATOM 996 C C . GLY A 1 127 ? -3.108 10.648 -4.071 1.00 62.50 127 GLY A C 1
ATOM 997 O O . GLY A 1 127 ? -1.887 10.609 -3.933 1.00 62.50 127 GLY A O 1
ATOM 998 N N . GLU A 1 128 ? -3.950 10.769 -3.043 1.00 79.31 128 GLU A N 1
ATOM 999 C CA . GLU A 1 128 ? -3.548 10.965 -1.655 1.00 79.31 128 GLU A CA 1
ATOM 1000 C C . GLU A 1 128 ? -4.055 9.806 -0.787 1.00 79.31 128 GLU A C 1
ATOM 1002 O O . GLU A 1 128 ? -5.169 9.805 -0.268 1.00 79.31 128 GLU A O 1
ATOM 1007 N N . PHE A 1 129 ? -3.204 8.796 -0.620 1.00 87.88 129 PHE A N 1
ATOM 1008 C CA . PHE A 1 129 ? -3.463 7.685 0.288 1.00 87.88 129 PHE A CA 1
ATOM 1009 C C . PHE A 1 129 ? -2.627 7.822 1.566 1.00 87.88 129 PHE A C 1
ATOM 1011 O O . PHE A 1 129 ? -1.605 8.504 1.614 1.00 87.88 129 PHE A O 1
ATOM 1018 N N . SER A 1 130 ? -3.049 7.131 2.618 1.00 90.38 130 SER A N 1
ATOM 1019 C CA . SER A 1 130 ? -2.306 6.968 3.862 1.00 90.38 130 SER A CA 1
ATOM 1020 C C . SER A 1 130 ? -2.164 5.488 4.186 1.00 90.38 130 SER A C 1
ATOM 1022 O O . SER A 1 130 ? -3.130 4.728 4.097 1.00 90.38 130 SER A O 1
ATOM 1024 N N . LEU A 1 131 ? -0.957 5.087 4.585 1.00 92.12 131 LEU A N 1
ATOM 1025 C CA . LEU A 1 131 ? -0.737 3.808 5.247 1.00 92.12 131 LEU A CA 1
ATOM 1026 C C . LEU A 1 131 ? -1.060 3.994 6.730 1.00 92.12 131 LEU A C 1
ATOM 1028 O O . LEU A 1 131 ? -0.443 4.828 7.397 1.00 92.12 131 LEU A O 1
ATOM 1032 N N . VAL A 1 132 ? -2.049 3.260 7.226 1.00 94.94 132 VAL A N 1
ATOM 1033 C CA . VAL A 1 132 ? -2.523 3.383 8.606 1.00 94.94 132 VAL A CA 1
ATOM 1034 C C . VAL A 1 132 ? -2.455 2.043 9.316 1.00 94.94 132 VAL A C 1
ATOM 1036 O O . VAL A 1 132 ? -2.698 0.993 8.718 1.00 94.94 132 VAL A O 1
ATOM 1039 N N . HIS A 1 133 ? -2.139 2.086 10.604 1.00 96.81 133 HIS A N 1
ATOM 1040 C CA . HIS A 1 133 ? -2.130 0.916 11.470 1.00 96.81 133 HIS A CA 1
ATOM 1041 C C . HIS A 1 133 ? -3.316 0.978 12.420 1.00 96.81 133 HIS A C 1
ATOM 1043 O O . HIS A 1 133 ? -3.548 2.006 13.051 1.00 96.81 133 HIS A O 1
ATOM 1049 N N . ILE A 1 134 ? -4.057 -0.121 12.514 1.00 97.00 134 ILE A N 1
ATOM 1050 C CA . ILE A 1 134 ? -5.092 -0.329 13.521 1.00 97.00 134 ILE A CA 1
ATOM 1051 C C . ILE A 1 134 ? -4.543 -1.309 14.548 1.00 97.00 134 ILE A C 1
ATOM 1053 O O . ILE A 1 134 ? -4.134 -2.413 14.179 1.00 97.00 134 ILE A O 1
ATOM 1057 N N . ALA A 1 135 ? -4.523 -0.910 15.816 1.00 95.88 135 ALA A N 1
ATOM 1058 C CA . ALA A 1 135 ? -4.096 -1.788 16.899 1.00 95.88 135 ALA A CA 1
ATOM 1059 C C . ALA A 1 135 ? -5.114 -2.915 17.160 1.00 95.88 135 ALA A C 1
ATOM 1061 O O . ALA A 1 135 ? -6.287 -2.813 16.795 1.00 95.88 135 ALA A O 1
ATOM 1062 N N . ALA A 1 136 ? -4.658 -4.000 17.791 1.00 94.69 136 ALA A N 1
ATOM 1063 C CA . ALA A 1 136 ? -5.542 -5.097 18.188 1.00 94.69 136 ALA A CA 1
ATOM 1064 C C . ALA A 1 136 ? -6.406 -4.709 19.393 1.00 94.69 136 ALA A C 1
ATOM 1066 O O . ALA A 1 136 ? -7.553 -5.142 19.506 1.00 94.69 136 ALA A O 1
ATOM 1067 N N . GLU A 1 137 ? -5.846 -3.904 20.291 1.00 93.25 137 GLU A N 1
ATOM 1068 C CA . GLU A 1 137 ? -6.556 -3.292 21.395 1.00 93.25 137 GLU A CA 1
ATOM 1069 C C . GLU A 1 137 ? -7.514 -2.195 20.921 1.00 93.25 137 GLU A C 1
ATOM 1071 O O . GLU A 1 137 ? -7.260 -1.442 19.977 1.00 93.25 137 GLU A O 1
ATOM 1076 N N . THR A 1 138 ? -8.629 -2.098 21.629 1.00 92.69 138 THR A N 1
ATOM 1077 C CA . THR A 1 138 ? -9.680 -1.116 21.397 1.00 92.69 138 THR A CA 1
ATOM 1078 C C . THR A 1 138 ? -9.891 -0.290 22.664 1.00 92.69 138 THR A C 1
ATOM 1080 O O . THR A 1 138 ? -9.444 -0.656 23.755 1.00 92.69 138 THR A O 1
ATOM 1083 N N . GLN A 1 139 ? -10.565 0.851 22.539 1.00 90.12 139 GLN A N 1
ATOM 1084 C CA . GLN A 1 139 ? -10.965 1.657 23.695 1.00 90.12 139 GLN A CA 1
ATOM 1085 C C . GLN A 1 139 ? -12.411 2.120 23.572 1.00 90.12 139 GLN A C 1
ATOM 1087 O O . GLN A 1 139 ? -12.923 2.268 22.472 1.00 90.12 139 GLN A O 1
ATOM 1092 N N . VAL A 1 140 ? -13.056 2.454 24.685 1.00 87.00 140 VAL A N 1
ATOM 1093 C CA . VAL A 1 140 ? -14.436 2.960 24.662 1.00 87.00 140 VAL A CA 1
ATOM 1094 C C . VAL A 1 140 ? -14.524 4.255 23.837 1.00 87.00 140 VAL A C 1
ATOM 1096 O O . VAL A 1 140 ? -13.774 5.207 24.085 1.00 87.00 140 VAL A O 1
ATOM 1099 N N . CYS A 1 141 ? -15.445 4.312 22.869 1.00 80.44 141 CYS A N 1
ATOM 1100 C CA . CYS A 1 141 ? -15.711 5.539 22.121 1.00 80.44 141 CYS A CA 1
ATOM 1101 C C . CYS A 1 141 ? -16.398 6.593 23.004 1.00 80.44 141 CYS A C 1
ATOM 1103 O O . CYS A 1 141 ? -17.411 6.331 23.648 1.00 80.44 141 CYS A O 1
ATOM 1105 N N . GLN A 1 142 ? -15.859 7.815 23.019 1.00 74.44 142 GLN A N 1
ATOM 1106 C CA . GLN A 1 142 ? -16.435 8.954 23.752 1.00 74.44 142 GLN A CA 1
ATOM 1107 C C . GLN A 1 142 ?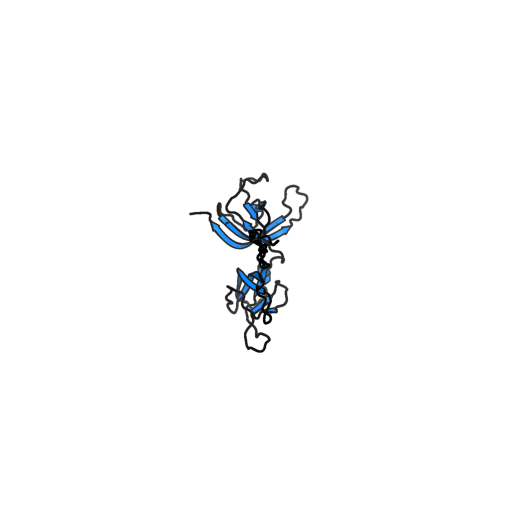 -17.388 9.805 22.891 1.00 74.44 142 GLN A C 1
ATOM 1109 O O . GLN A 1 142 ? -17.772 10.900 23.295 1.00 74.44 142 GLN A O 1
ATOM 1114 N N . ASP A 1 143 ? -17.761 9.324 21.704 1.00 66.81 143 ASP A N 1
ATOM 1115 C CA . ASP A 1 143 ? -18.548 10.053 20.702 1.00 66.81 143 ASP A CA 1
ATOM 1116 C C . ASP A 1 143 ? -20.072 9.846 20.833 1.00 66.81 143 ASP A C 1
ATOM 1118 O O . ASP A 1 143 ? -20.840 10.437 20.079 1.00 66.81 143 ASP A O 1
ATOM 1122 N N . GLY A 1 144 ? -20.526 9.054 21.812 1.00 61.50 144 GLY A N 1
ATOM 1123 C CA . GLY A 1 144 ? -21.946 8.891 22.136 1.00 61.50 144 GLY A CA 1
ATOM 1124 C C . GLY A 1 144 ? -22.754 8.062 21.129 1.00 61.50 144 GLY A C 1
ATOM 1125 O O . GLY A 1 144 ? -23.986 8.075 21.193 1.00 61.50 144 GLY A O 1
ATOM 1126 N N . PHE A 1 145 ? -22.104 7.337 20.213 1.00 59.00 145 PHE A N 1
ATOM 1127 C CA . PHE A 1 145 ? -22.792 6.468 19.257 1.00 59.00 145 PHE A CA 1
ATOM 1128 C C . PHE A 1 145 ? -23.225 5.134 19.893 1.00 59.00 145 PHE A C 1
ATOM 1130 O O . PHE A 1 145 ? -22.513 4.537 20.694 1.00 59.00 145 PHE A O 1
ATOM 1137 N N . THR A 1 146 ? -24.421 4.663 19.522 1.00 50.38 146 THR A N 1
ATOM 1138 C CA . THR A 1 146 ? -24.946 3.325 19.850 1.00 50.38 146 THR A CA 1
ATOM 1139 C C . THR A 1 146 ? -25.176 2.539 18.549 1.00 50.38 146 THR A C 1
ATOM 1141 O O . THR A 1 146 ? -25.715 3.114 17.600 1.00 50.38 146 THR A O 1
ATOM 1144 N N . PRO A 1 147 ? -24.806 1.244 18.461 1.00 62.00 147 PRO A N 1
ATOM 1145 C CA . PRO A 1 147 ? -24.320 0.382 19.542 1.00 62.00 147 PRO A CA 1
ATOM 1146 C C . PRO A 1 147 ? -22.878 0.700 19.970 1.00 62.00 147 PRO A C 1
ATOM 1148 O O . PRO A 1 147 ? -22.143 1.341 19.226 1.00 62.00 147 PRO A O 1
ATOM 1151 N N . GLU A 1 148 ? -22.514 0.256 21.178 1.00 63.19 148 GLU A N 1
ATOM 1152 C CA . GLU A 1 148 ? -21.179 0.372 21.787 1.00 63.19 148 GLU A CA 1
ATOM 1153 C C . GLU A 1 148 ? -20.144 -0.413 20.966 1.00 63.19 148 GLU A C 1
ATOM 1155 O O . GLU A 1 148 ? -19.772 -1.536 21.301 1.00 63.19 148 GLU A O 1
ATOM 1160 N N . LEU A 1 149 ? -19.716 0.136 19.835 1.00 74.62 149 LEU A N 1
ATOM 1161 C CA . LEU A 1 149 ? -18.482 -0.307 19.212 1.00 74.62 149 LEU A CA 1
ATOM 1162 C C . LEU A 1 149 ? -17.342 0.416 19.913 1.00 74.62 149 LEU A C 1
ATOM 1164 O O . LEU A 1 149 ? -17.359 1.643 20.031 1.00 74.62 149 LEU A O 1
ATOM 1168 N N . ASP A 1 150 ? -16.351 -0.344 20.368 1.00 88.31 150 ASP A N 1
ATOM 1169 C CA . ASP A 1 150 ? -15.115 0.269 20.816 1.00 88.31 150 ASP A CA 1
ATOM 1170 C C . ASP A 1 150 ? -14.432 0.975 19.637 1.00 88.31 150 ASP A C 1
ATOM 1172 O O . ASP A 1 150 ? -14.452 0.525 18.487 1.00 88.31 150 ASP A O 1
ATOM 1176 N N . CYS A 1 151 ? -13.803 2.098 19.945 1.00 91.75 151 CYS A N 1
ATOM 1177 C CA . CYS A 1 151 ? -12.977 2.849 19.030 1.00 91.75 151 CYS A CA 1
ATOM 1178 C C . CYS A 1 151 ? -11.717 2.055 18.703 1.00 91.75 151 CYS A C 1
ATOM 1180 O O . CYS A 1 151 ? -11.028 1.534 19.587 1.00 91.75 151 CYS A O 1
ATOM 1182 N N . LEU A 1 152 ? -11.403 2.030 17.413 1.00 94.38 152 LEU A N 1
ATOM 1183 C CA . LEU A 1 152 ? -10.146 1.514 16.902 1.00 94.38 152 LEU A CA 1
ATOM 1184 C C . LEU A 1 152 ? -9.052 2.536 17.181 1.00 94.38 152 LEU A C 1
ATOM 1186 O O . LEU A 1 152 ? -9.267 3.736 16.993 1.00 94.38 152 LEU A O 1
ATOM 1190 N N . LEU A 1 153 ? -7.879 2.072 17.593 1.00 95.12 153 LEU A N 1
ATOM 1191 C CA . LEU A 1 153 ? -6.706 2.928 17.719 1.00 95.12 153 LEU A CA 1
ATOM 1192 C C . LEU A 1 153 ? -5.994 2.985 16.371 1.00 95.12 153 LEU A C 1
ATOM 1194 O O . LEU A 1 153 ? -5.362 2.011 15.964 1.00 95.12 153 LEU A O 1
ATOM 1198 N N . LEU A 1 154 ? -6.142 4.113 15.675 1.00 95.56 154 LEU A N 1
ATOM 1199 C CA . LEU A 1 154 ? -5.537 4.352 14.370 1.00 95.56 154 LEU A CA 1
ATOM 1200 C C . LEU A 1 154 ? -4.253 5.172 14.509 1.00 95.56 154 LEU A C 1
ATOM 1202 O O . LEU A 1 154 ? -4.269 6.266 15.069 1.00 95.56 154 LEU A O 1
ATOM 1206 N N . THR A 1 155 ? -3.172 4.692 13.904 1.00 96.06 155 THR A N 1
ATOM 1207 C CA . THR A 1 155 ? -1.880 5.383 13.813 1.00 96.06 155 THR A CA 1
ATOM 1208 C C . THR A 1 155 ? -1.521 5.663 12.355 1.00 96.06 155 THR A C 1
ATOM 1210 O O . THR A 1 155 ? -1.713 4.807 11.491 1.00 96.06 155 THR A O 1
ATOM 1213 N N . ILE A 1 156 ? -0.983 6.856 12.078 1.00 91.38 156 ILE A N 1
ATOM 1214 C CA . ILE A 1 156 ? -0.453 7.252 10.763 1.00 91.38 156 ILE A CA 1
ATOM 1215 C C . ILE A 1 156 ? 1.013 7.652 10.934 1.00 91.38 156 ILE A C 1
ATOM 1217 O O . ILE A 1 156 ? 1.303 8.610 11.653 1.00 91.38 156 ILE A O 1
ATOM 1221 N N . GLY A 1 157 ? 1.930 6.945 10.270 1.00 85.62 157 GLY A N 1
ATOM 1222 C CA . GLY A 1 157 ? 3.370 7.146 10.468 1.00 85.62 157 GLY A CA 1
ATOM 1223 C C . GLY A 1 157 ? 3.766 6.976 11.940 1.00 85.62 157 GLY A C 1
ATOM 1224 O O . GLY A 1 157 ? 3.299 6.050 12.596 1.00 85.62 157 GLY A O 1
ATOM 1225 N N . ASP A 1 158 ? 4.570 7.904 12.460 1.00 84.81 158 ASP A N 1
ATOM 1226 C CA . ASP A 1 158 ? 5.041 7.903 13.856 1.00 84.81 158 ASP A CA 1
ATOM 1227 C C . ASP A 1 158 ? 4.147 8.731 14.805 1.00 84.81 158 ASP A C 1
ATOM 1229 O O . ASP A 1 158 ? 4.573 9.124 15.892 1.00 84.81 158 ASP A O 1
ATOM 1233 N N . ALA A 1 159 ? 2.924 9.072 14.384 1.00 90.81 159 ALA A N 1
ATOM 1234 C CA . ALA A 1 159 ? 1.997 9.831 15.216 1.00 90.81 159 ALA A CA 1
ATOM 1235 C C . ALA A 1 159 ? 1.437 8.988 16.376 1.00 90.81 159 ALA A C 1
ATOM 1237 O O . ALA A 1 159 ? 1.353 7.763 16.304 1.00 90.81 159 ALA A O 1
ATOM 1238 N N . GLU A 1 160 ? 0.986 9.663 17.433 1.00 93.06 160 GLU A N 1
ATOM 1239 C CA . GLU A 1 160 ? 0.274 9.005 18.533 1.00 93.06 160 GLU A CA 1
ATOM 1240 C C . GLU A 1 160 ? -1.034 8.352 18.040 1.00 93.06 160 GLU A C 1
ATOM 1242 O O . GLU A 1 160 ? -1.712 8.934 17.181 1.00 93.06 160 GLU A O 1
ATOM 1247 N N . PRO A 1 161 ? -1.427 7.180 18.578 1.00 95.19 161 PRO A N 1
ATOM 1248 C CA . PRO A 1 161 ? -2.679 6.530 18.210 1.00 95.19 161 PRO A CA 1
ATOM 1249 C C . PRO A 1 161 ? -3.893 7.414 18.508 1.00 95.19 161 PRO A C 1
ATOM 1251 O O . PRO A 1 161 ? -4.052 7.950 19.607 1.00 95.19 161 PRO A O 1
ATOM 1254 N N . VAL A 1 162 ? -4.787 7.533 17.530 1.00 91.88 162 VAL A N 1
ATOM 1255 C CA . VAL A 1 162 ? -6.027 8.302 17.637 1.00 91.88 162 VAL A CA 1
ATOM 1256 C C . VAL A 1 162 ? -7.213 7.340 17.666 1.00 91.88 162 VAL A C 1
ATOM 1258 O O . VAL A 1 162 ? -7.361 6.536 16.742 1.00 91.88 162 VAL A O 1
ATOM 1261 N N . PRO A 1 163 ? -8.100 7.426 18.673 1.00 91.69 163 PRO A N 1
ATOM 1262 C CA . PRO A 1 163 ? -9.316 6.634 18.684 1.00 91.69 163 PRO A CA 1
ATOM 1263 C C . PRO A 1 163 ? -10.270 7.095 17.585 1.00 91.69 163 PRO A C 1
ATOM 1265 O O . PRO A 1 163 ? -10.592 8.281 17.474 1.00 91.69 163 PRO A O 1
ATOM 1268 N N . ILE A 1 164 ? -10.755 6.151 16.788 1.00 89.06 164 ILE A N 1
ATOM 1269 C CA . ILE A 1 164 ? -11.747 6.405 15.751 1.00 89.06 164 ILE A CA 1
ATOM 1270 C C . ILE A 1 164 ? -12.895 5.407 15.838 1.00 89.06 164 ILE A C 1
ATOM 1272 O O . ILE A 1 164 ? -12.702 4.216 16.075 1.00 89.06 164 ILE A O 1
ATOM 1276 N N . ASN A 1 165 ? -14.105 5.897 15.594 1.00 88.00 165 ASN A N 1
ATOM 1277 C CA . ASN A 1 165 ? -15.256 5.032 15.405 1.00 88.00 165 ASN A CA 1
ATOM 1278 C C . ASN A 1 165 ? -15.036 4.162 14.148 1.00 88.00 165 ASN A C 1
ATOM 1280 O O . ASN A 1 165 ? -14.746 4.735 13.089 1.00 88.00 165 ASN A O 1
ATOM 1284 N N . PRO A 1 166 ? -15.182 2.822 14.221 1.00 89.06 166 PRO A N 1
ATOM 1285 C CA . PRO A 1 166 ? -15.014 1.939 13.065 1.00 89.06 166 PRO A CA 1
ATOM 1286 C C . PRO A 1 166 ? -15.853 2.354 11.849 1.00 89.06 166 PRO A C 1
ATOM 1288 O O . PRO A 1 166 ? -15.398 2.216 10.718 1.00 89.06 166 PRO A O 1
ATOM 1291 N N . ALA A 1 167 ? -17.038 2.941 12.067 1.00 85.56 167 ALA A N 1
ATOM 1292 C CA . ALA A 1 167 ? -17.920 3.416 10.999 1.00 85.56 167 ALA A CA 1
ATOM 1293 C C . ALA A 1 167 ? -17.321 4.561 10.158 1.00 85.56 167 ALA A C 1
ATOM 1295 O O . ALA A 1 167 ? -17.867 4.910 9.112 1.00 85.56 167 ALA A O 1
ATOM 1296 N N . ARG A 1 168 ? -16.203 5.157 10.594 1.00 87.94 168 ARG A N 1
ATOM 1297 C CA . ARG A 1 168 ? -15.463 6.162 9.822 1.00 87.94 168 ARG A CA 1
ATOM 1298 C C . ARG A 1 168 ? -14.514 5.562 8.792 1.00 87.94 168 ARG A C 1
ATOM 1300 O O . ARG A 1 168 ? -13.962 6.339 8.020 1.00 87.94 168 ARG A O 1
ATOM 1307 N N . ILE A 1 169 ? -14.317 4.244 8.778 1.00 92.31 169 ILE A N 1
ATOM 1308 C CA . ILE A 1 169 ? -13.604 3.545 7.707 1.00 92.31 169 ILE A CA 1
ATOM 1309 C C . ILE A 1 169 ? -14.647 2.839 6.836 1.00 92.31 169 ILE A C 1
ATOM 1311 O O . ILE A 1 169 ? -15.230 1.832 7.235 1.00 92.31 169 ILE A O 1
ATOM 1315 N N . THR A 1 170 ? -14.928 3.376 5.652 1.00 91.06 170 THR A N 1
ATOM 1316 C CA . THR A 1 170 ? -15.928 2.790 4.756 1.00 91.06 170 THR A CA 1
ATOM 1317 C C . THR A 1 170 ? -15.412 1.495 4.139 1.00 91.06 170 THR A C 1
ATOM 1319 O O . THR A 1 170 ? -14.215 1.329 3.909 1.00 91.06 170 THR A O 1
ATOM 1322 N N . ASN A 1 171 ? -16.331 0.554 3.897 1.00 90.44 171 ASN A N 1
ATOM 1323 C CA . ASN A 1 171 ? -16.047 -0.788 3.370 1.00 90.44 171 ASN A CA 1
ATOM 1324 C C . ASN A 1 171 ? -15.077 -1.630 4.221 1.00 90.44 171 ASN A C 1
ATOM 1326 O O . ASN A 1 171 ? -14.551 -2.632 3.741 1.00 90.44 171 ASN A O 1
ATOM 1330 N N . PHE A 1 172 ? -14.872 -1.266 5.488 1.00 93.00 172 PHE A N 1
ATOM 1331 C CA . PHE A 1 172 ? -14.054 -2.022 6.426 1.00 93.00 172 PHE A CA 1
ATOM 1332 C C . PHE A 1 172 ? -14.923 -2.690 7.494 1.00 93.00 172 PHE A C 1
ATOM 1334 O O . PHE A 1 172 ? -15.752 -2.046 8.136 1.00 93.00 172 PHE A O 1
ATOM 1341 N N . ALA A 1 173 ? -14.718 -3.990 7.696 1.00 91.19 173 ALA A N 1
ATOM 1342 C CA . ALA A 1 173 ? -15.357 -4.766 8.751 1.00 91.19 173 ALA A CA 1
ATOM 1343 C C . ALA A 1 173 ? -14.277 -5.272 9.709 1.00 91.19 173 ALA A C 1
ATOM 1345 O O . ALA A 1 173 ? -13.538 -6.200 9.392 1.00 91.19 173 ALA A O 1
ATOM 1346 N N . TYR A 1 174 ? -14.176 -4.634 10.870 1.00 90.81 174 TYR A N 1
ATOM 1347 C CA . TYR A 1 174 ? -13.185 -4.977 11.882 1.00 90.81 174 TYR A CA 1
ATOM 1348 C C . TYR A 1 174 ? -13.492 -6.326 12.552 1.00 90.81 174 TYR A C 1
ATOM 1350 O O . TYR A 1 174 ? -14.625 -6.561 12.983 1.00 90.81 174 TYR A O 1
ATOM 1358 N N . VAL A 1 175 ? -12.473 -7.179 12.700 1.00 92.19 175 VAL A N 1
ATOM 1359 C CA . VAL A 1 175 ? -12.530 -8.384 13.538 1.00 92.19 175 VAL A CA 1
ATOM 1360 C C . VAL A 1 175 ? -11.942 -8.066 14.919 1.00 92.19 175 VAL A C 1
ATOM 1362 O O . VAL A 1 175 ? -10.755 -7.738 15.003 1.00 92.19 175 VAL A O 1
ATOM 1365 N N . PRO A 1 176 ? -12.721 -8.196 16.013 1.00 90.69 176 PRO A N 1
ATOM 1366 C CA . PRO A 1 176 ? -12.241 -7.949 17.372 1.00 90.69 176 PRO A CA 1
ATOM 1367 C C . PRO A 1 176 ? -10.935 -8.667 17.713 1.00 90.69 176 PRO A C 1
ATOM 1369 O O . PRO A 1 176 ? -10.800 -9.867 17.476 1.00 90.69 176 PRO A O 1
ATOM 1372 N N . GLY A 1 177 ? -9.988 -7.925 18.292 1.00 91.56 177 GLY A N 1
ATOM 1373 C CA . GLY A 1 177 ? -8.676 -8.438 18.686 1.00 91.56 177 GLY A CA 1
ATOM 1374 C C . GLY A 1 177 ? -7.680 -8.589 17.534 1.00 91.56 177 GLY A C 1
ATOM 1375 O O . GLY A 1 177 ? -6.609 -9.154 17.740 1.00 91.56 177 GLY A O 1
ATOM 1376 N N . SER A 1 178 ? -7.995 -8.109 16.329 1.00 94.88 178 SER A N 1
ATOM 1377 C CA . SER A 1 178 ? -7.061 -8.138 15.197 1.00 94.88 178 SER A CA 1
ATOM 1378 C C . SER A 1 178 ? -6.409 -6.780 14.975 1.00 94.88 178 SER A C 1
ATOM 1380 O O . SER A 1 178 ? -7.061 -5.746 15.067 1.00 94.88 178 SER A O 1
ATOM 1382 N N . ALA A 1 179 ? -5.115 -6.785 14.671 1.00 96.69 179 ALA A N 1
ATOM 1383 C CA . ALA A 1 179 ? -4.387 -5.619 14.197 1.00 96.69 179 ALA A CA 1
ATOM 1384 C C . ALA A 1 179 ? -4.374 -5.601 12.666 1.00 96.69 179 ALA A C 1
ATOM 1386 O O . ALA A 1 179 ? -4.267 -6.652 12.026 1.00 96.69 179 ALA A O 1
ATOM 1387 N N . TYR A 1 180 ? -4.423 -4.406 12.080 1.00 97.50 180 TYR A N 1
ATOM 1388 C CA . TYR A 1 180 ? -4.437 -4.227 10.630 1.00 97.50 180 TYR A CA 1
ATOM 1389 C C . TYR A 1 180 ? -3.390 -3.221 10.170 1.00 97.50 180 TYR A C 1
ATOM 1391 O O . TYR A 1 180 ? -3.122 -2.230 10.845 1.00 97.50 180 TYR A O 1
ATOM 1399 N N . THR A 1 181 ? -2.866 -3.441 8.968 1.00 96.88 181 THR A N 1
ATOM 1400 C CA . THR A 1 181 ? -2.235 -2.387 8.167 1.00 96.88 181 THR A CA 1
ATOM 1401 C C . THR A 1 181 ? -3.129 -2.143 6.966 1.00 96.88 181 THR A C 1
ATOM 1403 O O . THR A 1 181 ? -3.408 -3.074 6.208 1.00 96.88 181 THR A O 1
ATOM 1406 N N . LEU A 1 182 ? -3.599 -0.913 6.799 1.00 96.12 182 LEU A N 1
ATOM 1407 C CA . LEU A 1 182 ? -4.558 -0.536 5.767 1.00 96.12 182 LEU A CA 1
ATOM 1408 C C . LEU A 1 182 ? -3.967 0.551 4.874 1.00 96.12 182 LEU A C 1
ATOM 1410 O O . LEU A 1 182 ? -3.273 1.449 5.349 1.00 96.12 182 LEU A O 1
ATOM 1414 N N . VAL A 1 183 ? -4.298 0.498 3.589 1.00 93.62 183 VAL A N 1
ATOM 1415 C CA . VAL A 1 183 ? -4.217 1.654 2.695 1.00 93.62 183 VAL A CA 1
ATOM 1416 C C . VAL A 1 183 ? -5.595 2.295 2.676 1.00 93.62 183 VAL A C 1
ATOM 1418 O O . VAL A 1 183 ? -6.579 1.632 2.341 1.00 93.62 183 VAL A O 1
ATOM 1421 N N . VAL A 1 184 ? -5.666 3.568 3.053 1.00 93.06 184 VAL A N 1
ATOM 1422 C CA . VAL A 1 184 ? -6.908 4.347 3.064 1.00 93.06 184 VAL A CA 1
ATOM 1423 C C . VAL A 1 184 ? -6.740 5.666 2.331 1.00 93.06 184 VAL A C 1
ATOM 1425 O O . VAL A 1 184 ? -5.646 6.220 2.285 1.00 93.06 184 VAL A O 1
ATOM 1428 N N . GLU A 1 185 ? -7.836 6.197 1.819 1.00 90.06 185 GLU A N 1
ATOM 1429 C CA . GLU A 1 185 ? -7.937 7.559 1.303 1.00 90.06 185 GLU A CA 1
ATOM 1430 C C . GLU A 1 185 ? -8.780 8.405 2.253 1.00 90.06 185 GLU A C 1
ATOM 1432 O O . GLU A 1 185 ? -9.765 7.923 2.812 1.00 90.06 185 GLU A O 1
ATOM 1437 N N . ARG A 1 186 ? -8.388 9.657 2.496 1.00 89.31 186 ARG A N 1
ATOM 1438 C CA . ARG A 1 186 ? -9.185 10.569 3.323 1.00 89.31 186 ARG A CA 1
ATOM 1439 C C . ARG A 1 186 ? -10.152 11.336 2.433 1.00 89.31 186 ARG A C 1
ATOM 1441 O O . ARG A 1 186 ? -9.727 12.119 1.593 1.00 89.31 186 ARG A O 1
ATOM 1448 N N . GLU A 1 187 ? -11.440 11.237 2.729 1.00 86.94 187 GLU A N 1
ATOM 1449 C CA . GLU A 1 187 ? -12.467 12.026 2.056 1.00 86.94 187 GLU A CA 1
ATOM 1450 C C . GLU A 1 187 ? -13.051 13.060 3.013 1.00 86.94 187 GLU A C 1
ATOM 1452 O O . GLU A 1 187 ? -13.600 12.716 4.062 1.00 86.94 187 GLU A O 1
ATOM 1457 N N . ASN A 1 188 ? -12.954 14.342 2.660 1.00 83.62 188 ASN A N 1
ATOM 1458 C CA . ASN A 1 188 ? -13.588 15.403 3.436 1.00 83.62 188 ASN A CA 1
ATOM 1459 C C . ASN A 1 188 ? -15.086 15.453 3.122 1.00 83.62 188 ASN A C 1
ATOM 1461 O O . ASN A 1 188 ? -15.488 15.620 1.971 1.00 83.62 188 ASN A O 1
ATOM 1465 N N . LEU A 1 189 ? -15.917 15.370 4.157 1.00 74.81 189 LEU A N 1
ATOM 1466 C CA . LEU A 1 189 ? -17.356 15.517 4.013 1.00 74.81 189 LEU A CA 1
ATOM 1467 C C . LEU A 1 189 ? -17.698 17.007 3.987 1.00 74.81 189 LEU A C 1
ATOM 1469 O O . LEU A 1 189 ? -17.329 17.770 4.884 1.00 74.81 189 LEU A O 1
ATOM 1473 N N . THR A 1 190 ? -18.428 17.441 2.960 1.00 68.31 190 THR A N 1
ATOM 1474 C CA . THR A 1 190 ? -19.007 18.786 2.943 1.00 68.31 190 THR A CA 1
ATOM 1475 C C . THR A 1 190 ? -20.114 18.834 3.991 1.00 68.31 190 THR A C 1
ATOM 1477 O O . THR A 1 190 ? -21.229 18.364 3.777 1.00 68.31 190 THR A O 1
ATOM 1480 N N . ALA A 1 191 ? -19.784 19.358 5.172 1.00 59.62 191 ALA A N 1
ATOM 1481 C CA . ALA A 1 191 ? -20.716 19.477 6.282 1.00 59.62 191 ALA A CA 1
ATOM 1482 C C . ALA A 1 191 ? -21.869 20.413 5.895 1.00 59.62 191 ALA A C 1
ATOM 1484 O O . ALA A 1 191 ? -21.758 21.638 5.955 1.00 59.62 191 ALA A O 1
ATOM 1485 N N . GLY A 1 192 ? -23.003 19.841 5.499 1.00 55.50 192 GLY A N 1
ATOM 1486 C CA . GLY A 1 192 ? -24.255 20.573 5.370 1.00 55.50 192 GLY A CA 1
ATOM 1487 C C . GLY A 1 192 ? -24.796 20.938 6.750 1.00 55.50 192 GLY A C 1
ATOM 1488 O O . GLY A 1 192 ? -25.739 20.316 7.195 1.00 55.50 192 GLY A O 1
ATOM 1489 N N . ASN A 1 193 ? -24.202 21.908 7.449 1.00 55.56 193 ASN A N 1
ATOM 1490 C CA . ASN A 1 193 ? -24.699 22.505 8.704 1.00 55.56 193 ASN A CA 1
ATOM 1491 C C . ASN A 1 193 ? -25.133 21.543 9.844 1.00 55.56 193 ASN A C 1
ATOM 1493 O O . ASN A 1 193 ? -25.838 21.976 10.755 1.00 55.56 193 ASN A O 1
ATOM 1497 N N . VAL A 1 194 ? -24.724 20.270 9.843 1.00 59.97 194 VAL A N 1
ATOM 1498 C CA . VAL A 1 194 ? -25.001 19.332 10.944 1.00 59.97 194 VAL A CA 1
ATOM 1499 C C . VAL A 1 194 ? -23.793 19.306 11.875 1.00 59.97 194 VAL A C 1
ATOM 1501 O O . VAL A 1 194 ? -22.717 18.874 11.473 1.00 59.97 194 VAL A O 1
ATOM 1504 N N . ALA A 1 195 ? -23.971 19.785 13.108 1.00 58.88 195 ALA A N 1
ATOM 1505 C CA . ALA A 1 195 ? -22.893 19.981 14.082 1.00 58.88 195 ALA A CA 1
ATOM 1506 C C . ALA A 1 195 ? -22.183 18.684 14.529 1.00 58.88 195 ALA A C 1
ATOM 1508 O O . ALA A 1 195 ? -21.084 18.765 15.066 1.00 58.88 195 ALA A O 1
ATOM 1509 N N . ASP A 1 196 ? -22.770 17.516 14.243 1.00 59.75 196 ASP A N 1
ATOM 1510 C CA . ASP A 1 196 ? -22.309 16.212 14.741 1.00 59.75 196 ASP A CA 1
ATOM 1511 C C . ASP A 1 196 ? -21.874 15.240 13.626 1.00 59.75 196 ASP A C 1
ATOM 1513 O O . ASP A 1 196 ? -21.620 14.063 13.880 1.00 59.75 196 ASP A O 1
ATOM 1517 N N . VAL A 1 197 ? -21.789 15.701 12.372 1.00 62.81 197 VAL A N 1
ATOM 1518 C CA . VAL A 1 197 ? -21.253 14.882 11.272 1.00 62.81 197 VAL A CA 1
ATOM 1519 C C . VAL A 1 197 ? -19.732 15.051 11.230 1.00 62.81 197 VAL A C 1
ATOM 1521 O O . VAL A 1 197 ? -19.255 16.190 11.206 1.00 62.81 197 VAL A O 1
ATOM 1524 N N . PRO A 1 198 ? -18.943 13.959 11.205 1.00 67.50 198 PRO A N 1
ATOM 1525 C CA . PRO A 1 198 ? -17.495 14.067 11.094 1.00 67.50 198 PRO A CA 1
ATOM 1526 C C . PRO A 1 198 ? -17.111 14.823 9.817 1.00 67.50 198 PRO A C 1
ATOM 1528 O O . PRO A 1 198 ? -17.684 14.607 8.754 1.00 67.50 198 PRO A O 1
ATOM 1531 N N . SER A 1 199 ? -16.106 15.693 9.903 1.00 75.25 199 SER A N 1
ATOM 1532 C CA . SER A 1 199 ? -15.645 16.494 8.759 1.00 75.25 199 SER A CA 1
ATOM 1533 C C . SER A 1 199 ? -14.928 15.676 7.681 1.00 75.25 199 SER A C 1
ATOM 1535 O O . SER A 1 199 ? -14.656 16.194 6.602 1.00 75.25 199 SER A O 1
ATOM 1537 N N . PHE A 1 200 ? -14.625 14.405 7.955 1.00 84.44 200 PHE A N 1
ATOM 1538 C CA . PHE A 1 200 ? -14.035 13.475 7.000 1.00 84.44 200 PHE A CA 1
ATOM 1539 C C . PHE A 1 200 ? -14.340 12.017 7.355 1.00 84.44 200 PHE A C 1
ATOM 1541 O O . PHE A 1 200 ? -14.671 11.695 8.502 1.00 84.44 200 PHE A O 1
ATOM 1548 N N . ILE A 1 201 ? -14.156 11.130 6.391 1.00 88.75 201 ILE A N 1
ATOM 1549 C CA . ILE A 1 201 ? -14.113 9.673 6.549 1.00 88.75 201 ILE A CA 1
ATOM 1550 C C . ILE A 1 201 ? -12.821 9.140 5.922 1.00 88.75 201 ILE A C 1
ATOM 1552 O O . ILE A 1 201 ? -12.108 9.865 5.227 1.00 88.75 201 ILE A O 1
ATOM 1556 N N . TYR A 1 202 ? -12.506 7.885 6.211 1.00 92.00 202 TYR A N 1
ATOM 1557 C CA . TYR A 1 202 ? -11.487 7.121 5.511 1.00 92.00 202 TYR A CA 1
ATOM 1558 C C . TYR A 1 202 ? -12.178 6.124 4.587 1.00 92.00 202 TYR A C 1
ATOM 1560 O O . TYR A 1 202 ? -13.020 5.353 5.038 1.00 92.00 202 TYR A O 1
ATOM 1568 N N . GLN A 1 203 ? -11.813 6.113 3.314 1.00 91.81 203 GLN A N 1
ATOM 1569 C CA . GLN A 1 203 ? -12.193 5.059 2.392 1.00 91.81 203 GLN A CA 1
ATOM 1570 C C . GLN A 1 203 ? -11.129 3.970 2.403 1.00 91.81 203 GLN A C 1
ATOM 1572 O O . GLN A 1 203 ? -9.956 4.248 2.154 1.00 91.81 203 GLN A O 1
ATOM 1577 N N . LEU A 1 204 ? -11.520 2.728 2.703 1.00 93.25 204 LEU A N 1
ATOM 1578 C CA . LEU A 1 204 ? -10.611 1.595 2.570 1.00 93.25 204 LEU A CA 1
ATOM 1579 C C . LEU A 1 204 ? -10.283 1.365 1.093 1.00 93.25 204 LEU A C 1
ATOM 1581 O O . LEU A 1 204 ? -11.184 1.146 0.286 1.00 93.25 204 LEU A O 1
ATOM 1585 N N . ILE A 1 205 ? -8.989 1.359 0.773 1.00 90.44 205 ILE A N 1
ATOM 1586 C CA . ILE A 1 205 ? -8.477 0.951 -0.538 1.00 90.44 205 ILE A CA 1
ATOM 1587 C C . ILE A 1 205 ? -8.061 -0.519 -0.489 1.00 90.44 205 ILE A C 1
ATOM 1589 O O . ILE A 1 205 ? -8.463 -1.307 -1.339 1.00 90.44 205 ILE A O 1
ATOM 1593 N N . HIS A 1 206 ? -7.244 -0.903 0.499 1.00 92.75 206 HIS A N 1
ATOM 1594 C CA . HIS A 1 206 ? -6.664 -2.246 0.559 1.00 92.75 206 HIS A CA 1
ATOM 1595 C C . HIS A 1 206 ? -6.246 -2.638 1.983 1.00 92.75 206 HIS A C 1
ATOM 1597 O O . HIS A 1 206 ? -5.721 -1.815 2.735 1.00 92.75 206 HIS A O 1
ATOM 1603 N N . ILE A 1 207 ? -6.408 -3.914 2.340 1.00 95.12 207 ILE A N 1
ATOM 1604 C CA . ILE A 1 207 ? -5.876 -4.489 3.584 1.00 95.12 207 ILE A CA 1
ATOM 1605 C C . ILE A 1 207 ? -4.494 -5.075 3.287 1.00 95.12 207 ILE A C 1
ATOM 1607 O O . ILE A 1 207 ? -4.376 -6.100 2.625 1.00 95.12 207 ILE A O 1
ATOM 1611 N N . VAL A 1 208 ? -3.430 -4.419 3.749 1.00 95.94 208 VAL A N 1
ATOM 1612 C CA . VAL A 1 208 ? -2.042 -4.878 3.549 1.00 95.94 208 VAL A CA 1
ATOM 1613 C C . VAL A 1 208 ? -1.745 -6.110 4.397 1.00 95.94 208 VAL A C 1
ATOM 1615 O O . VAL A 1 208 ? -1.085 -7.038 3.935 1.00 95.94 208 VAL A O 1
ATOM 1618 N N . SER A 1 209 ? -2.221 -6.118 5.640 1.00 94.94 209 SER A N 1
ATOM 1619 C CA . SER A 1 209 ? -2.050 -7.240 6.558 1.00 94.94 209 SER A CA 1
ATOM 1620 C C . SER A 1 209 ? -3.146 -7.250 7.612 1.00 94.94 209 SER A C 1
ATOM 1622 O O . SER A 1 209 ? -3.564 -6.187 8.073 1.00 94.94 209 SER A O 1
ATOM 1624 N N . GLU A 1 210 ? -3.510 -8.443 8.061 1.00 95.81 210 GLU A N 1
ATOM 1625 C CA . GLU A 1 210 ? -4.345 -8.692 9.232 1.00 95.81 210 GLU A CA 1
ATOM 1626 C C . GLU A 1 210 ? -3.619 -9.692 10.136 1.00 95.81 210 GLU A C 1
ATOM 1628 O O . GLU A 1 210 ? -3.173 -10.744 9.673 1.00 95.81 210 GLU A O 1
ATOM 1633 N N . THR A 1 211 ? -3.498 -9.359 11.420 1.00 94.38 211 THR A N 1
ATOM 1634 C CA . THR A 1 211 ? -2.886 -10.222 12.433 1.00 94.38 211 THR A CA 1
ATOM 1635 C C . THR A 1 211 ? -3.829 -10.333 13.618 1.00 94.38 211 THR A C 1
ATOM 1637 O O . THR A 1 211 ? -4.031 -9.363 14.343 1.00 94.38 211 THR A O 1
ATOM 1640 N N . THR A 1 212 ? -4.381 -11.517 13.862 1.00 88.56 212 THR A N 1
ATOM 1641 C CA . THR A 1 212 ? -5.203 -11.768 15.051 1.00 88.56 212 THR A CA 1
ATOM 1642 C C . THR A 1 212 ? -4.312 -11.909 16.284 1.00 88.56 212 THR A C 1
ATOM 1644 O O . THR A 1 212 ? -3.368 -12.705 16.284 1.00 88.56 212 THR A O 1
ATOM 1647 N N . ALA A 1 213 ? -4.595 -11.157 17.349 1.00 74.06 213 ALA A N 1
ATOM 1648 C CA . ALA A 1 213 ? -3.890 -11.301 18.614 1.00 74.06 213 ALA A CA 1
ATOM 1649 C C . ALA A 1 213 ? -4.291 -12.622 19.296 1.00 74.06 213 ALA A C 1
ATOM 1651 O O . ALA A 1 213 ? -5.269 -12.682 20.030 1.00 74.06 213 ALA A O 1
ATOM 1652 N N . GLY A 1 214 ? -3.509 -13.676 19.048 1.00 59.28 214 GLY A N 1
ATOM 1653 C CA . GLY A 1 214 ? -3.469 -14.902 19.848 1.00 59.28 214 GLY A CA 1
ATOM 1654 C C . GLY A 1 214 ? -4.695 -15.818 19.759 1.00 59.28 214 GLY A C 1
ATOM 1655 O O . GLY A 1 214 ? -5.659 -15.667 20.507 1.00 59.28 214 GLY A O 1
ATOM 1656 N N . VAL A 1 215 ? -4.559 -16.868 18.945 1.00 41.75 215 VAL A N 1
ATOM 1657 C CA . VAL A 1 215 ? -4.893 -18.239 19.373 1.00 41.75 215 VAL A CA 1
ATOM 1658 C C . VAL A 1 215 ? -3.581 -18.948 19.679 1.00 41.75 215 VAL A C 1
ATOM 1660 O O . VAL A 1 215 ? -2.631 -18.754 18.886 1.00 41.75 215 VAL A O 1
#